Protein AF-A0A848UH33-F1 (afdb_monomer)

Foldseek 3Di:
DDDDDDDDDDDDDDDDDDDPDDDDDPPPPQDDDVVVVVVLLVLLCVLCVVQVQDFDPQEDEEEDSACVVVVNDQWAWDVDRRTYIYGHDDDPDVVLSSLSRSLSVQLRSQLRSCVPPFDPVLLVVLCVLQVQPEADDPVDDQQSHSSNLRSLLSSLLSDQDDDLDDPHPDQQQVSSQVSNCSGRVGGRPRRPNPRGD

Secondary structure (DSSP, 8-state):
--PPPPPPPP-PPPPP-------PPPP-TTS--HHHHHHHHHHHHHHHHHTT-PPPS-EEEEE-SSSGGGTTSSEEEE-SSSEEEEE----SSHHHHHHHHHHHHHHHHHHHHHHHT--HHHHHHHHHHTT-S-SS-TTS-GGGSHHHHHHHHHHHHH-SS--S---SS---HHHHHHHHHHHHSS--SS--TTS--

Radius of gyration: 19.91 Å; Cα contacts (8 Å, |Δi|>4): 265; chains: 1; bounding box: 53×39×64 Å

Mean predicted aligned error: 10.05 Å

pLDDT: mean 83.4, std 19.65, range [32.75, 98.62]

Solvent-accessible surface area (backbone atoms only — not comparable to full-atom values): 11777 Å² total; per-residue (Å²): 140,83,84,84,82,81,85,85,84,88,84,86,84,83,85,88,76,94,68,91,72,74,81,78,71,81,76,78,87,69,65,86,56,74,67,63,55,48,54,52,49,51,52,49,51,49,41,34,54,77,61,70,48,77,64,76,93,53,67,46,78,47,78,44,77,48,31,70,96,31,77,72,31,50,37,36,60,45,91,62,94,60,22,37,35,39,38,15,51,76,51,95,48,66,70,59,27,52,52,51,42,53,52,38,51,36,27,29,48,30,46,52,29,48,74,76,68,52,49,66,69,39,50,53,51,38,22,60,75,68,71,31,89,41,52,75,52,81,91,48,57,66,50,56,17,32,52,51,42,47,12,52,29,46,28,44,23,51,33,86,63,94,62,101,73,78,82,48,71,78,48,36,52,72,50,39,50,53,48,28,30,48,66,72,73,46,78,62,79,42,40,56,78,86,75,47,99

Structure (mmCIF, N/CA/C/O backbone):
data_AF-A0A848UH33-F1
#
_entry.id   AF-A0A848UH33-F1
#
loop_
_atom_site.group_PDB
_atom_site.id
_atom_site.type_symbol
_atom_site.label_atom_id
_atom_site.label_alt_id
_atom_site.label_comp_id
_atom_site.label_asym_id
_atom_site.label_entity_id
_atom_site.label_seq_id
_atom_site.pdbx_PDB_ins_code
_atom_site.Cartn_x
_atom_site.Cartn_y
_atom_site.Cartn_z
_atom_site.occupancy
_atom_site.B_iso_or_equiv
_atom_site.auth_seq_id
_atom_site.auth_comp_id
_atom_site.auth_asym_id
_atom_site.auth_atom_id
_atom_site.pdbx_PDB_model_num
ATOM 1 N N . MET A 1 1 ? -25.944 6.117 -21.754 1.00 41.28 1 MET A N 1
ATOM 2 C CA . MET A 1 1 ? -24.970 6.389 -22.833 1.00 41.28 1 MET A CA 1
ATOM 3 C C . MET A 1 1 ? -23.987 7.430 -22.324 1.00 41.28 1 MET A C 1
ATOM 5 O O . MET A 1 1 ? -24.366 8.586 -22.203 1.00 41.28 1 MET A O 1
ATOM 9 N N . ARG A 1 2 ? -22.784 7.014 -21.912 1.00 38.91 2 ARG A N 1
ATOM 10 C CA . ARG A 1 2 ? -21.706 7.911 -21.473 1.00 38.91 2 ARG A CA 1
ATOM 11 C C . ARG A 1 2 ? -20.570 7.798 -22.484 1.00 38.91 2 ARG A C 1
ATOM 13 O O . ARG A 1 2 ? -20.125 6.701 -22.796 1.00 38.91 2 ARG A O 1
ATOM 20 N N . THR A 1 3 ? -20.208 8.936 -23.055 1.00 39.19 3 THR A N 1
ATOM 21 C CA . THR A 1 3 ? -19.182 9.122 -24.079 1.00 39.19 3 THR A CA 1
ATOM 22 C C . THR A 1 3 ? -17.790 8.984 -23.470 1.00 39.19 3 THR A C 1
ATOM 24 O O . THR A 1 3 ? -17.445 9.753 -22.575 1.00 39.19 3 THR A O 1
ATOM 27 N N . ALA A 1 4 ? -16.995 8.041 -23.976 1.00 37.88 4 ALA A N 1
ATOM 28 C CA . ALA A 1 4 ? -15.560 7.981 -23.727 1.00 37.88 4 ALA A CA 1
ATOM 29 C C . ALA A 1 4 ? -14.878 9.196 -24.381 1.00 37.88 4 ALA A C 1
ATOM 31 O O . ALA A 1 4 ? -15.110 9.483 -25.558 1.00 37.88 4 ALA A O 1
ATOM 32 N N . ARG A 1 5 ? -14.058 9.926 -23.621 1.00 40.66 5 ARG A N 1
ATOM 33 C CA . ARG A 1 5 ? -13.144 10.941 -24.157 1.00 40.66 5 ARG A CA 1
ATOM 34 C C . ARG A 1 5 ? -11.773 10.292 -24.317 1.00 40.66 5 ARG A C 1
ATOM 36 O O . ARG A 1 5 ? -11.184 9.869 -23.332 1.00 40.66 5 ARG A O 1
ATOM 43 N N . ALA A 1 6 ? -11.297 10.211 -25.555 1.00 37.56 6 ALA A N 1
ATOM 44 C CA . ALA A 1 6 ? -9.943 9.784 -25.879 1.00 37.56 6 ALA A CA 1
ATOM 45 C C . ALA A 1 6 ? -8.935 10.894 -25.532 1.00 37.56 6 ALA A C 1
ATOM 47 O O . ALA A 1 6 ? -9.178 12.063 -25.848 1.00 37.56 6 ALA A O 1
ATOM 48 N N . LEU A 1 7 ? -7.808 10.527 -24.913 1.00 40.25 7 LEU A N 1
ATOM 49 C CA . LEU A 1 7 ? -6.616 11.373 -24.868 1.00 40.25 7 LEU A CA 1
ATOM 50 C C . LEU A 1 7 ? -6.000 11.445 -26.272 1.00 40.25 7 LEU A C 1
ATOM 52 O O . LEU A 1 7 ? -5.864 10.432 -26.956 1.00 40.25 7 LEU A O 1
ATOM 56 N N . ALA A 1 8 ? -5.631 12.650 -26.698 1.00 32.75 8 ALA A N 1
ATOM 57 C CA . ALA A 1 8 ? -4.967 12.891 -27.971 1.00 32.75 8 ALA A CA 1
ATOM 58 C C . ALA A 1 8 ? -3.446 12.949 -27.773 1.00 32.75 8 ALA A C 1
ATOM 60 O O . ALA A 1 8 ? -2.956 13.779 -27.010 1.00 32.75 8 ALA A O 1
ATOM 61 N N . VAL A 1 9 ? -2.709 12.113 -28.507 1.00 33.53 9 VAL A N 1
ATOM 62 C CA . VAL A 1 9 ? -1.258 12.239 -28.702 1.00 33.53 9 VAL A CA 1
ATOM 63 C C . VAL A 1 9 ? -1.038 12.857 -30.082 1.00 33.53 9 VAL A C 1
ATOM 65 O O . VAL A 1 9 ? -1.507 12.321 -31.085 1.00 33.53 9 VAL A O 1
ATOM 68 N N . ALA A 1 10 ? -0.367 14.007 -30.146 1.00 34.62 10 ALA A N 1
ATOM 69 C CA . ALA A 1 10 ? -0.037 14.670 -31.405 1.00 34.62 10 ALA A CA 1
ATOM 70 C C . ALA A 1 10 ? 1.398 14.319 -31.826 1.00 34.62 10 ALA A C 1
ATOM 72 O O . ALA A 1 10 ? 2.342 14.653 -31.114 1.00 34.62 10 ALA A O 1
ATOM 73 N N . LEU A 1 11 ? 1.564 13.692 -32.997 1.00 35.84 11 LEU A N 1
ATOM 74 C CA . LEU A 1 11 ? 2.861 13.537 -33.664 1.00 35.84 11 LEU A CA 1
ATOM 75 C C . LEU A 1 11 ? 2.955 14.485 -34.864 1.00 35.84 11 LEU A C 1
ATOM 77 O O . LEU A 1 11 ? 2.173 14.394 -35.810 1.00 35.84 11 LEU A O 1
ATOM 81 N N . LEU A 1 12 ? 3.951 15.368 -34.839 1.00 40.41 12 LEU A N 1
ATOM 82 C CA . LEU A 1 12 ? 4.445 16.090 -36.009 1.00 40.41 12 LEU A CA 1
ATOM 83 C C . LEU A 1 12 ? 5.686 15.358 -36.530 1.00 40.41 12 LEU A C 1
ATOM 85 O O . LEU A 1 12 ? 6.653 15.185 -35.794 1.00 40.41 12 LEU A O 1
ATOM 89 N N . ALA A 1 13 ? 5.664 14.948 -37.798 1.00 42.62 13 ALA A N 1
ATOM 90 C CA . ALA A 1 13 ? 6.830 14.395 -38.481 1.00 42.62 13 ALA A CA 1
ATOM 91 C C . ALA A 1 13 ? 7.625 15.516 -39.177 1.00 42.62 13 ALA A C 1
ATOM 93 O O . ALA A 1 13 ? 7.017 16.308 -39.905 1.00 42.62 13 ALA A O 1
ATOM 94 N N . PRO A 1 14 ? 8.961 15.586 -39.031 1.00 45.91 14 PRO A N 1
ATOM 95 C CA . PRO A 1 14 ? 9.785 16.420 -39.887 1.00 45.91 14 PRO A CA 1
ATOM 96 C C . PRO A 1 14 ? 10.296 15.660 -41.121 1.00 45.91 14 PRO A C 1
ATOM 98 O O . PRO A 1 14 ? 10.590 14.466 -41.094 1.00 45.91 14 PRO A O 1
ATOM 101 N N . ILE A 1 15 ? 10.385 16.414 -42.216 1.00 48.19 15 ILE A N 1
ATOM 102 C CA . ILE A 1 15 ? 10.937 16.045 -43.522 1.00 48.19 15 ILE A CA 1
ATOM 103 C C . ILE A 1 15 ? 12.457 15.880 -43.396 1.00 48.19 15 ILE A C 1
ATOM 105 O O . ILE A 1 15 ? 13.132 16.734 -42.824 1.00 48.19 15 ILE A O 1
ATOM 109 N N . GLY A 1 16 ? 12.977 14.781 -43.943 1.00 42.66 16 GLY A N 1
ATOM 110 C CA . GLY A 1 16 ? 14.381 14.396 -43.839 1.00 42.66 16 GLY A CA 1
ATOM 111 C C . GLY A 1 16 ? 15.349 15.277 -44.631 1.00 42.66 16 GLY A C 1
ATOM 112 O O . GLY A 1 16 ? 15.077 15.690 -45.758 1.00 42.66 16 GLY A O 1
ATOM 113 N N . LEU A 1 17 ? 16.531 15.465 -44.048 1.00 42.19 17 LEU A N 1
ATOM 114 C CA . LEU A 1 17 ? 17.777 15.783 -44.735 1.00 42.19 17 LEU A CA 1
ATOM 115 C C . LEU A 1 17 ? 18.851 14.864 -44.152 1.00 42.19 17 LEU A C 1
ATOM 117 O O . LEU A 1 17 ? 19.045 14.819 -42.942 1.00 42.19 17 LEU A O 1
ATOM 121 N N . ALA A 1 18 ? 19.497 14.097 -45.028 1.00 49.91 18 ALA A N 1
ATOM 122 C CA . ALA A 1 18 ? 20.531 13.141 -44.676 1.00 49.91 18 ALA A CA 1
ATOM 123 C C . ALA A 1 18 ? 21.791 13.866 -44.182 1.00 49.91 18 ALA A C 1
ATOM 125 O O . ALA A 1 18 ? 22.475 14.537 -44.957 1.00 49.91 18 ALA A O 1
ATOM 126 N N . THR A 1 19 ? 22.110 13.688 -42.905 1.00 44.12 19 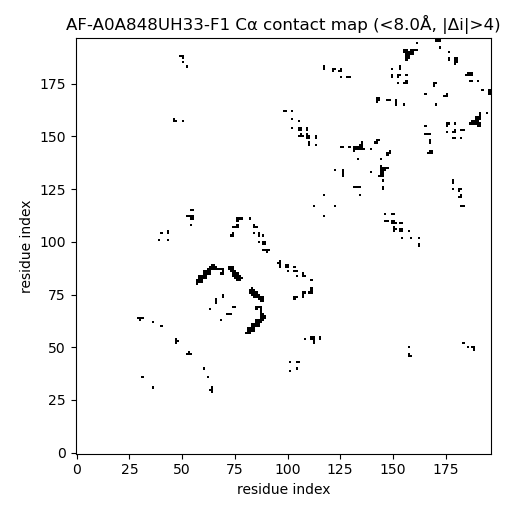THR A N 1
ATOM 127 C CA . THR A 1 19 ? 23.452 13.877 -42.357 1.00 44.12 19 THR A CA 1
ATOM 128 C C . THR A 1 19 ? 24.040 12.498 -42.099 1.00 44.12 19 THR A C 1
ATOM 130 O O . THR A 1 19 ? 23.345 11.599 -41.643 1.00 44.12 19 THR A O 1
ATOM 133 N N . THR A 1 20 ? 25.306 12.296 -42.455 1.00 51.03 20 THR A N 1
ATOM 134 C CA . THR A 1 20 ? 26.069 11.107 -42.062 1.00 51.03 20 THR A CA 1
ATOM 135 C C . THR A 1 20 ? 26.142 11.070 -40.541 1.00 51.03 20 THR A C 1
ATOM 137 O O . THR A 1 20 ? 26.899 11.847 -39.954 1.00 51.03 20 THR A O 1
ATOM 140 N N . ASP A 1 21 ? 25.320 10.225 -39.923 1.00 42.09 21 ASP A N 1
ATOM 141 C CA . ASP A 1 21 ? 25.272 10.099 -38.473 1.00 42.09 21 ASP A CA 1
ATOM 142 C C . ASP A 1 21 ? 26.568 9.457 -37.954 1.00 42.09 21 ASP A C 1
ATOM 144 O O . ASP A 1 21 ? 27.034 8.461 -38.520 1.00 42.09 21 ASP A O 1
ATOM 148 N N . PRO A 1 22 ? 27.185 10.017 -36.898 1.00 45.41 22 PRO A N 1
ATOM 149 C CA . PRO A 1 22 ? 28.211 9.308 -36.154 1.00 45.41 22 PRO A CA 1
ATOM 150 C C . PRO A 1 22 ? 27.597 8.040 -35.551 1.00 45.41 22 PRO A C 1
ATOM 152 O O . PRO A 1 22 ? 26.463 8.056 -35.075 1.00 45.41 22 PRO A O 1
ATOM 155 N N . GLU A 1 23 ? 28.358 6.947 -35.598 1.00 47.09 23 GLU A N 1
ATOM 156 C CA . GLU A 1 23 ? 28.016 5.655 -35.000 1.00 47.09 23 GLU A CA 1
ATOM 157 C C . GLU A 1 23 ? 27.423 5.864 -33.596 1.00 47.09 23 GLU A C 1
ATOM 159 O O . GLU A 1 23 ? 28.072 6.514 -32.766 1.00 47.09 23 GLU A O 1
ATOM 164 N N . PRO A 1 24 ? 26.182 5.409 -33.331 1.00 45.59 24 PRO A N 1
ATOM 165 C CA . PRO A 1 24 ? 25.552 5.646 -32.046 1.00 45.59 24 PRO A CA 1
ATOM 166 C C . PRO A 1 24 ? 26.406 4.987 -30.967 1.00 45.59 24 PRO A C 1
ATOM 168 O O . PRO A 1 24 ? 26.688 3.789 -31.022 1.00 45.59 24 PRO A O 1
ATOM 171 N N . ALA A 1 25 ? 26.827 5.790 -29.988 1.00 48.72 25 ALA A N 1
ATOM 172 C CA . ALA A 1 25 ? 27.390 5.273 -28.751 1.00 48.72 25 ALA A CA 1
ATOM 173 C C . ALA A 1 25 ? 26.437 4.199 -28.192 1.00 48.72 25 ALA A C 1
ATOM 175 O O . ALA A 1 25 ? 25.218 4.356 -28.336 1.00 48.72 25 ALA A O 1
ATOM 176 N N . PRO A 1 26 ? 26.952 3.110 -27.591 1.00 42.47 26 PRO A N 1
ATOM 177 C CA . PRO A 1 26 ? 26.096 2.070 -27.040 1.00 42.47 26 PRO A CA 1
ATOM 178 C C . PRO A 1 26 ? 25.103 2.725 -26.082 1.00 42.47 26 PRO A C 1
ATOM 180 O O . PRO A 1 26 ? 25.510 3.450 -25.175 1.00 42.47 26 PRO A O 1
ATOM 183 N N . ALA A 1 27 ? 23.812 2.524 -26.351 1.00 45.25 27 ALA A N 1
ATOM 184 C CA . ALA A 1 27 ? 22.742 3.008 -25.500 1.00 45.25 27 ALA A CA 1
ATOM 185 C C . ALA A 1 27 ? 23.022 2.533 -24.072 1.00 45.25 27 ALA A C 1
ATOM 187 O O . ALA A 1 27 ? 23.166 1.335 -23.822 1.00 45.25 27 ALA A O 1
ATOM 188 N N . ASP A 1 28 ? 23.167 3.489 -23.165 1.00 39.81 28 ASP A N 1
ATOM 189 C CA . ASP A 1 28 ? 23.294 3.229 -21.743 1.00 39.81 28 ASP A CA 1
ATOM 190 C C . ASP A 1 28 ? 21.963 2.609 -21.290 1.00 39.81 28 ASP A C 1
ATOM 192 O O . ASP A 1 28 ? 20.937 3.287 -21.227 1.00 39.81 28 ASP A O 1
ATOM 196 N N . ALA A 1 29 ? 21.949 1.291 -21.091 1.00 45.97 29 ALA A N 1
ATOM 197 C CA . ALA A 1 29 ? 20.765 0.473 -20.816 1.00 45.97 29 ALA A CA 1
ATOM 198 C C . ALA A 1 29 ? 20.259 0.632 -19.367 1.00 45.97 29 ALA A C 1
ATOM 200 O O . ALA A 1 29 ? 19.922 -0.346 -18.704 1.00 45.97 29 ALA A O 1
ATOM 201 N N . SER A 1 30 ? 20.253 1.862 -18.857 1.00 52.94 30 SER A N 1
ATOM 202 C CA . SER A 1 30 ? 20.179 2.138 -17.418 1.00 52.94 30 SER A CA 1
ATOM 203 C C . SER A 1 30 ? 18.882 2.832 -16.986 1.00 52.94 30 SER A C 1
ATOM 205 O O . SER A 1 30 ? 18.662 3.021 -15.792 1.00 52.94 30 SER A O 1
ATOM 207 N N . ALA A 1 31 ? 17.992 3.176 -17.923 1.00 52.75 31 ALA A N 1
ATOM 208 C CA . ALA A 1 31 ? 16.643 3.633 -17.604 1.00 52.75 31 ALA A CA 1
ATOM 209 C C . ALA A 1 31 ? 15.617 2.593 -18.084 1.00 52.75 31 ALA A C 1
ATOM 211 O O . ALA A 1 31 ? 15.679 2.183 -19.242 1.00 52.75 31 ALA A O 1
ATOM 212 N N . PRO A 1 32 ? 14.688 2.136 -17.229 1.00 57.34 32 PRO A N 1
ATOM 213 C CA . PRO A 1 32 ? 13.529 1.379 -17.705 1.00 57.34 32 PRO A CA 1
ATOM 214 C C . PRO A 1 32 ? 12.785 2.113 -18.831 1.00 57.34 32 PRO A C 1
ATOM 216 O O . PRO A 1 32 ? 12.601 3.327 -18.796 1.00 57.34 32 PRO A O 1
ATOM 219 N N . GLU A 1 33 ? 12.347 1.354 -19.833 1.00 63.22 33 GLU A N 1
ATOM 220 C CA . GLU A 1 33 ? 11.603 1.889 -20.972 1.00 63.22 33 GLU A CA 1
ATOM 221 C C . GLU A 1 33 ? 10.167 2.283 -20.552 1.00 63.22 33 GLU A C 1
ATOM 223 O O . GLU A 1 33 ? 9.493 1.482 -19.893 1.00 63.22 33 GLU A O 1
ATOM 228 N N . PRO A 1 34 ? 9.633 3.448 -20.979 1.00 70.75 34 PRO A N 1
ATOM 229 C CA . PRO A 1 34 ? 8.308 3.948 -20.578 1.00 70.75 34 PRO A CA 1
ATOM 230 C C . PRO A 1 34 ? 7.128 2.982 -20.799 1.00 70.75 34 PRO A C 1
ATOM 232 O O . PRO A 1 34 ? 6.104 3.073 -20.119 1.00 70.75 34 PRO A O 1
ATOM 235 N N . ALA A 1 35 ? 7.250 2.052 -21.751 1.00 69.94 35 ALA A N 1
ATOM 236 C CA . ALA A 1 35 ? 6.232 1.033 -22.011 1.00 69.94 35 ALA A CA 1
ATOM 237 C C . ALA A 1 35 ? 6.133 0.003 -20.870 1.00 69.94 35 ALA A C 1
ATOM 239 O O . ALA A 1 35 ? 5.033 -0.296 -20.419 1.00 69.94 35 ALA A O 1
ATOM 240 N N . VAL A 1 36 ? 7.272 -0.467 -20.348 1.00 75.25 36 VAL A N 1
ATOM 241 C CA . VAL A 1 36 ? 7.322 -1.432 -19.232 1.00 75.25 36 VAL A CA 1
ATOM 242 C C . VAL A 1 36 ? 6.750 -0.812 -17.958 1.00 75.25 36 VAL A C 1
ATOM 244 O O . VAL A 1 36 ? 6.043 -1.462 -17.192 1.00 75.25 36 VAL A O 1
ATOM 247 N N . GLU A 1 37 ? 7.023 0.471 -17.736 1.00 85.75 37 GLU A N 1
ATOM 248 C CA . GLU A 1 37 ? 6.475 1.218 -16.603 1.00 85.75 37 GLU A CA 1
ATOM 249 C C . GLU A 1 37 ? 4.959 1.382 -16.693 1.00 85.75 37 GLU A C 1
ATOM 251 O O . GLU A 1 37 ? 4.266 1.237 -15.686 1.00 85.75 37 GLU A O 1
ATOM 256 N N . SER A 1 38 ? 4.441 1.633 -17.897 1.00 88.38 38 SER A N 1
ATOM 257 C CA . SER A 1 38 ? 2.999 1.741 -18.133 1.00 88.38 38 SER A CA 1
ATOM 258 C C . SER A 1 38 ? 2.297 0.405 -17.869 1.00 88.38 38 SER A C 1
ATOM 260 O O . SER A 1 38 ? 1.318 0.376 -17.129 1.00 88.38 38 SER A O 1
ATOM 262 N N . GLU A 1 39 ? 2.846 -0.706 -18.371 1.00 92.62 39 GLU A N 1
ATOM 263 C CA . GLU A 1 39 ? 2.321 -2.057 -18.116 1.00 92.62 39 GLU A CA 1
ATOM 264 C C . GLU A 1 39 ? 2.338 -2.416 -16.623 1.00 92.62 39 GLU A C 1
ATOM 266 O O . GLU A 1 39 ? 1.412 -3.045 -16.108 1.00 92.62 39 GLU A O 1
ATOM 271 N N . LEU A 1 40 ? 3.380 -2.002 -15.897 1.00 93.00 40 LEU A N 1
ATOM 272 C CA . LEU A 1 40 ? 3.485 -2.236 -14.461 1.00 93.00 40 LEU A CA 1
ATOM 273 C C . LEU A 1 40 ? 2.436 -1.440 -13.667 1.00 93.00 40 LEU A C 1
ATOM 275 O O . LEU A 1 40 ? 1.853 -1.970 -12.718 1.00 93.00 40 LEU A O 1
ATOM 279 N N . VAL A 1 41 ? 2.178 -0.189 -14.059 1.00 95.88 41 VAL A N 1
ATOM 280 C CA . VAL A 1 41 ? 1.116 0.634 -13.465 1.00 95.88 41 VAL A CA 1
ATOM 281 C C . VAL A 1 41 ? -0.255 0.036 -13.752 1.00 95.88 41 VAL A C 1
ATOM 283 O O . VAL A 1 41 ? -1.034 -0.145 -12.818 1.00 95.88 41 VAL A O 1
ATOM 286 N N . GLU A 1 42 ? -0.538 -0.323 -15.003 1.00 95.69 42 GLU A N 1
ATOM 287 C CA . GLU A 1 42 ? -1.800 -0.958 -15.396 1.00 95.69 42 GLU A CA 1
ATOM 288 C C . GLU A 1 42 ? -2.045 -2.245 -14.604 1.00 95.69 42 GLU A C 1
ATOM 290 O O . GLU A 1 42 ? -3.101 -2.387 -13.986 1.00 95.69 42 GLU A O 1
ATOM 295 N N . TRP A 1 43 ? -1.040 -3.121 -14.508 1.00 95.50 43 TRP A N 1
ATOM 296 C CA . TRP A 1 43 ? -1.115 -4.330 -13.687 1.00 95.50 43 TRP A CA 1
ATOM 297 C C . TRP A 1 43 ? -1.485 -4.014 -12.233 1.00 95.50 43 TRP A C 1
ATOM 299 O O . TRP A 1 43 ? -2.396 -4.632 -11.685 1.00 95.50 43 TRP A O 1
ATOM 309 N N . ALA A 1 44 ? -0.820 -3.049 -11.592 1.00 96.44 44 ALA A N 1
ATOM 310 C CA . ALA A 1 44 ? -1.086 -2.735 -10.189 1.00 96.44 44 ALA A CA 1
ATOM 311 C C . ALA A 1 44 ? -2.506 -2.183 -9.984 1.00 96.44 44 ALA A C 1
ATOM 313 O O . ALA A 1 44 ? -3.205 -2.605 -9.060 1.00 96.44 44 ALA A O 1
ATOM 314 N N . LEU A 1 45 ? -2.962 -1.295 -10.872 1.00 96.31 45 LEU A N 1
ATOM 315 C CA . LEU A 1 45 ? -4.322 -0.755 -10.841 1.00 96.31 45 LEU A CA 1
ATOM 316 C C . LEU A 1 45 ? -5.373 -1.857 -11.027 1.00 96.31 45 LEU A C 1
ATOM 318 O O . LEU A 1 45 ? -6.376 -1.876 -10.311 1.00 96.31 45 LEU A O 1
ATOM 322 N N . GLU A 1 46 ? -5.135 -2.811 -11.928 1.00 95.62 46 GLU A N 1
ATOM 323 C CA . GLU A 1 46 ? -6.008 -3.972 -12.114 1.00 95.62 46 GLU A CA 1
ATOM 324 C C . GLU A 1 46 ? -6.099 -4.837 -10.853 1.00 95.62 46 GLU A C 1
ATOM 326 O O . GLU A 1 46 ? -7.181 -5.339 -10.539 1.00 95.62 46 GLU A O 1
ATOM 331 N N . ARG A 1 47 ? -5.010 -4.993 -10.086 1.00 96.44 47 ARG A N 1
ATOM 332 C CA . ARG A 1 47 ? -5.037 -5.741 -8.817 1.00 96.44 47 ARG A CA 1
ATOM 333 C C . ARG A 1 47 ? -5.942 -5.083 -7.781 1.00 96.44 47 ARG A C 1
ATOM 335 O O . ARG A 1 47 ? -6.784 -5.769 -7.198 1.00 96.44 47 ARG A O 1
ATOM 342 N N . PHE A 1 48 ? -5.804 -3.773 -7.592 1.00 97.50 48 PHE A N 1
ATOM 343 C CA . PHE A 1 48 ? -6.667 -2.992 -6.703 1.00 97.50 48 PHE A CA 1
ATOM 344 C C . PHE A 1 48 ? -8.131 -3.043 -7.162 1.00 97.50 48 PHE A C 1
ATOM 346 O O . PHE A 1 48 ? -9.017 -3.389 -6.379 1.00 97.50 48 PHE A O 1
ATOM 353 N N . HIS A 1 49 ? -8.380 -2.819 -8.456 1.00 95.62 49 HIS A N 1
ATOM 354 C CA . HIS A 1 49 ? -9.721 -2.869 -9.034 1.00 95.62 49 HIS A CA 1
ATOM 355 C C . HIS A 1 49 ? -10.384 -4.244 -8.866 1.00 95.62 49 HIS A C 1
ATOM 357 O O . HIS A 1 49 ? -11.529 -4.329 -8.422 1.00 95.62 49 HIS A O 1
ATOM 363 N N . ALA A 1 50 ? -9.667 -5.331 -9.164 1.00 95.12 50 ALA A N 1
ATOM 364 C CA . ALA A 1 50 ? -10.178 -6.695 -9.032 1.00 95.12 50 ALA A CA 1
ATOM 365 C C . ALA A 1 50 ? -10.508 -7.076 -7.579 1.00 95.12 50 ALA A C 1
ATOM 367 O O . ALA A 1 50 ? -11.370 -7.922 -7.348 1.00 95.12 50 ALA A O 1
ATOM 368 N N . ALA A 1 51 ? -9.840 -6.454 -6.604 1.00 96.38 51 ALA A N 1
ATOM 369 C CA . ALA A 1 51 ? -10.131 -6.615 -5.184 1.00 96.38 51 ALA A CA 1
ATOM 370 C C . ALA A 1 51 ? -11.238 -5.676 -4.669 1.00 96.38 51 ALA A C 1
ATOM 372 O O . ALA A 1 51 ? -11.609 -5.771 -3.502 1.00 96.38 51 ALA A O 1
ATOM 373 N N . GLY A 1 52 ? -11.775 -4.783 -5.507 1.00 96.94 52 GLY A N 1
ATOM 374 C CA . GLY A 1 52 ? -12.751 -3.774 -5.089 1.00 96.94 52 GLY A CA 1
ATOM 375 C C . GLY A 1 52 ? -12.155 -2.674 -4.203 1.00 96.94 52 GLY A C 1
ATOM 376 O O . GLY A 1 52 ? -12.887 -2.046 -3.444 1.00 96.94 52 GLY A O 1
ATOM 377 N N . LEU A 1 53 ? -10.838 -2.460 -4.274 1.00 97.56 53 LEU A N 1
ATOM 378 C CA . LEU A 1 53 ? -10.124 -1.415 -3.543 1.00 97.56 53 LEU A CA 1
ATOM 379 C C . LEU A 1 53 ? -9.947 -0.208 -4.463 1.00 97.56 53 LEU A C 1
ATOM 381 O O . LEU A 1 53 ? -9.008 -0.150 -5.255 1.00 97.56 53 LEU A O 1
ATOM 385 N N . GLU A 1 54 ? -10.885 0.732 -4.408 1.00 96.25 54 GLU A N 1
ATOM 386 C CA . GLU A 1 54 ? -10.832 1.938 -5.236 1.00 96.25 54 GLU A CA 1
ATOM 387 C C . GLU A 1 54 ? -9.687 2.854 -4.776 1.00 96.25 54 GLU A C 1
ATOM 389 O O . GLU A 1 54 ? -9.585 3.196 -3.603 1.00 96.25 54 GLU A O 1
ATOM 394 N N . LEU A 1 55 ? -8.797 3.218 -5.701 1.00 96.81 55 LEU A N 1
ATOM 395 C CA . LEU A 1 55 ? -7.711 4.169 -5.460 1.00 96.81 55 LEU A CA 1
ATOM 396 C C . LEU A 1 55 ? -8.182 5.606 -5.744 1.00 96.81 55 LEU A C 1
ATOM 398 O O . LEU A 1 55 ? -9.086 5.795 -6.566 1.00 96.81 55 LEU A O 1
ATOM 402 N N . PRO A 1 56 ? -7.552 6.632 -5.141 1.00 93.00 56 PRO A N 1
ATOM 403 C CA . PRO A 1 56 ? -7.852 8.020 -5.475 1.00 93.00 56 PRO A CA 1
ATOM 404 C C . PRO A 1 56 ? -7.592 8.299 -6.966 1.00 93.00 56 PRO A C 1
ATOM 406 O O . PRO A 1 56 ? -6.650 7.784 -7.569 1.00 93.00 56 PRO A O 1
ATOM 409 N N . ASN A 1 57 ? -8.451 9.128 -7.570 1.00 87.38 57 ASN A N 1
ATOM 410 C CA . ASN A 1 57 ? -8.484 9.335 -9.027 1.00 87.38 57 ASN A CA 1
ATOM 411 C C . ASN A 1 57 ? -7.242 10.048 -9.592 1.00 87.38 57 ASN A C 1
ATOM 413 O O . ASN A 1 57 ? -6.971 9.938 -10.786 1.00 87.38 57 ASN A O 1
ATOM 417 N N . ASP A 1 58 ? -6.504 10.775 -8.751 1.00 92.31 58 ASP A N 1
ATOM 418 C CA . ASP A 1 58 ? -5.401 11.647 -9.154 1.00 92.31 58 ASP A CA 1
ATOM 419 C C . ASP A 1 58 ? -4.077 11.191 -8.514 1.00 92.31 58 ASP A C 1
ATOM 421 O O . ASP A 1 58 ? -3.497 11.898 -7.690 1.00 92.31 58 ASP A O 1
ATOM 425 N N . ILE A 1 59 ? -3.584 10.005 -8.897 1.00 96.38 59 ILE A N 1
ATOM 426 C CA . ILE A 1 59 ? -2.243 9.511 -8.535 1.00 96.38 59 ILE A CA 1
ATOM 427 C C . ILE A 1 59 ? -1.291 9.655 -9.725 1.00 96.38 59 ILE A C 1
ATOM 429 O O . ILE A 1 59 ? -1.574 9.199 -10.833 1.00 96.38 59 ILE A O 1
ATOM 433 N N . VAL A 1 60 ? -0.108 10.218 -9.480 1.00 96.44 60 VAL A N 1
ATOM 434 C CA . VAL A 1 60 ? 1.017 10.210 -10.421 1.00 96.44 60 VAL A CA 1
ATOM 435 C C . VAL A 1 60 ? 2.076 9.220 -9.948 1.00 96.44 60 VAL A C 1
ATOM 437 O O . VAL A 1 60 ? 2.694 9.421 -8.900 1.00 96.44 60 VAL A O 1
ATOM 440 N N . VAL A 1 61 ? 2.321 8.184 -10.753 1.00 96.81 61 VAL A N 1
ATOM 441 C CA . VAL A 1 61 ? 3.398 7.209 -10.538 1.00 96.81 61 VAL A CA 1
ATOM 442 C C . VAL A 1 61 ? 4.635 7.623 -11.334 1.00 96.81 61 VAL A C 1
ATOM 444 O O . VAL A 1 61 ? 4.534 8.045 -12.484 1.00 96.81 61 VAL A O 1
ATOM 447 N N . SER A 1 62 ? 5.812 7.516 -10.722 1.00 95.50 62 SER A N 1
ATOM 448 C CA . SER A 1 62 ? 7.100 7.724 -11.389 1.00 95.50 62 SER A CA 1
ATOM 449 C C . SER A 1 62 ? 8.114 6.679 -10.948 1.00 95.50 62 SER A C 1
ATOM 451 O O . SER A 1 62 ? 8.144 6.296 -9.777 1.00 95.50 62 SER A O 1
ATOM 453 N N . PHE A 1 63 ? 8.965 6.257 -11.872 1.00 94.06 63 PHE A N 1
ATOM 454 C CA . PHE A 1 63 ? 10.036 5.305 -11.623 1.00 94.06 63 PHE A CA 1
ATOM 455 C C . PHE A 1 63 ? 11.382 6.003 -11.764 1.00 94.06 63 PHE A C 1
ATOM 457 O O . PHE A 1 63 ? 11.554 6.900 -12.589 1.00 94.06 63 PHE A O 1
ATOM 464 N N . HIS A 1 64 ? 12.332 5.596 -10.932 1.00 91.44 64 HIS A N 1
ATOM 465 C CA . HIS A 1 64 ? 13.660 6.191 -10.866 1.00 91.44 64 HIS A CA 1
ATOM 466 C C . HIS A 1 64 ? 14.723 5.090 -10.927 1.00 91.44 64 HIS A C 1
ATOM 468 O O . HIS A 1 64 ? 14.473 3.940 -10.554 1.00 91.44 64 HIS A O 1
ATOM 474 N N . GLY A 1 65 ? 15.894 5.437 -11.464 1.00 86.81 65 GLY A N 1
ATOM 475 C CA . GLY A 1 65 ? 17.044 4.530 -11.583 1.00 86.81 65 GLY A CA 1
ATOM 476 C C . GLY A 1 65 ? 17.935 4.483 -10.337 1.00 86.81 65 GLY A C 1
ATOM 477 O O . GLY A 1 65 ? 18.831 3.650 -10.269 1.00 86.81 65 GLY A O 1
ATOM 478 N N . ASP A 1 66 ? 17.693 5.362 -9.363 1.00 86.06 66 ASP A N 1
ATOM 479 C CA . ASP A 1 66 ? 18.415 5.448 -8.094 1.00 86.06 66 ASP A CA 1
ATOM 480 C C . ASP A 1 66 ? 17.447 5.710 -6.925 1.00 86.06 66 ASP A C 1
ATOM 482 O O . ASP A 1 66 ? 16.245 5.904 -7.125 1.00 86.06 66 ASP A O 1
ATOM 486 N N . ASP A 1 67 ? 17.973 5.697 -5.698 1.00 88.62 67 ASP A N 1
ATOM 487 C CA . ASP A 1 67 ? 17.214 5.828 -4.451 1.00 88.62 67 ASP A CA 1
ATOM 488 C C . ASP A 1 67 ? 17.002 7.279 -3.979 1.00 88.62 67 ASP A C 1
ATOM 490 O O . ASP A 1 67 ? 16.249 7.516 -3.025 1.00 88.62 67 ASP A O 1
ATOM 494 N N . GLN A 1 68 ? 17.617 8.266 -4.641 1.00 91.12 68 GLN A N 1
ATOM 495 C CA . GLN A 1 68 ? 17.613 9.663 -4.194 1.00 91.12 68 GLN A CA 1
ATOM 496 C C . GLN A 1 68 ? 16.196 10.264 -4.158 1.00 91.12 68 GLN A C 1
ATOM 498 O O . GLN A 1 68 ? 15.824 10.836 -3.129 1.00 91.12 68 GLN A O 1
ATOM 503 N N . PRO A 1 69 ? 15.346 10.104 -5.196 1.00 92.12 69 PRO A N 1
ATOM 504 C CA . PRO A 1 69 ? 13.968 10.600 -5.192 1.00 92.12 69 PRO A CA 1
ATOM 505 C C . PRO A 1 69 ? 13.078 9.984 -4.109 1.00 92.12 69 PRO A C 1
ATOM 507 O O . PRO A 1 69 ? 12.027 10.553 -3.800 1.00 92.12 69 PRO A O 1
ATOM 510 N N . CYS A 1 70 ? 13.484 8.844 -3.545 1.00 93.94 70 CYS A N 1
ATOM 511 C CA . CYS A 1 70 ? 12.787 8.144 -2.472 1.00 93.94 70 CYS A CA 1
ATOM 512 C C . CYS A 1 70 ? 13.491 8.283 -1.114 1.00 93.94 70 CYS A C 1
ATOM 514 O O . CYS A 1 70 ? 13.136 7.571 -0.176 1.00 93.94 70 CYS A O 1
ATOM 516 N N . GLU A 1 71 ? 14.459 9.195 -0.972 1.00 91.38 71 GLU A N 1
ATOM 517 C CA . GLU A 1 71 ? 15.179 9.444 0.287 1.00 91.38 71 GLU A CA 1
ATOM 518 C C . GLU A 1 71 ? 15.868 8.174 0.836 1.00 91.38 71 GLU A C 1
ATOM 520 O O . GLU A 1 71 ? 15.896 7.947 2.046 1.00 91.38 71 GLU A O 1
ATOM 525 N N . GLY A 1 72 ? 16.390 7.321 -0.055 1.00 89.50 72 GLY A N 1
ATOM 526 C CA . GLY A 1 72 ? 17.016 6.042 0.302 1.00 89.50 72 GLY A CA 1
ATOM 527 C C . GLY A 1 72 ? 16.035 4.879 0.505 1.00 89.50 72 GLY A C 1
ATOM 528 O O . GLY A 1 72 ? 16.456 3.779 0.856 1.00 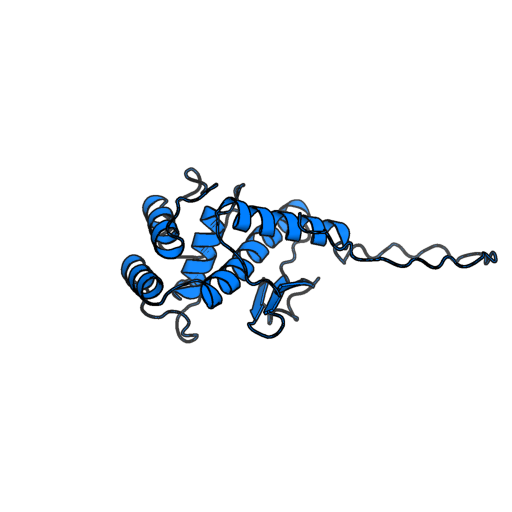89.50 72 GLY A O 1
ATOM 529 N N . ASN A 1 73 ? 14.730 5.097 0.306 1.00 90.19 73 ASN A N 1
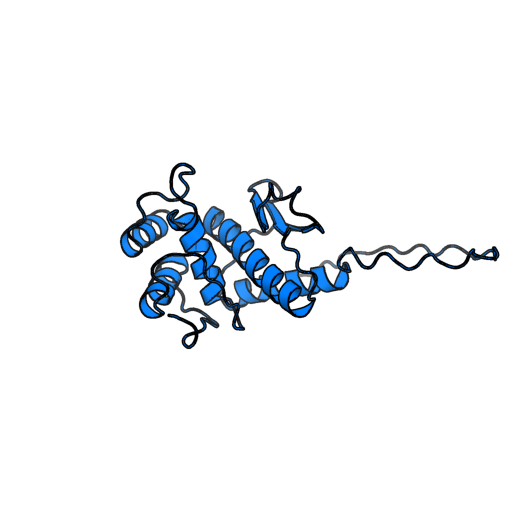ATOM 530 C CA . ASN A 1 73 ? 13.718 4.041 0.365 1.00 90.19 73 ASN A CA 1
ATOM 531 C C . ASN A 1 73 ? 13.497 3.400 -1.011 1.00 90.19 73 ASN A C 1
ATOM 533 O O . ASN A 1 73 ? 13.812 3.962 -2.057 1.00 90.19 73 ASN A O 1
ATOM 537 N N . HIS A 1 74 ? 12.880 2.223 -1.015 1.00 91.44 74 HIS A N 1
ATOM 538 C CA . HIS A 1 74 ? 12.512 1.517 -2.243 1.00 91.44 74 HIS A CA 1
ATOM 539 C C . HIS A 1 74 ? 11.347 2.162 -3.008 1.00 91.44 74 HIS A C 1
ATOM 541 O O . HIS A 1 74 ? 11.229 1.997 -4.224 1.00 91.44 74 HIS A O 1
ATOM 547 N N . GLY A 1 75 ? 10.494 2.889 -2.296 1.00 95.38 75 GLY A N 1
ATOM 548 C CA . GLY A 1 75 ? 9.358 3.616 -2.826 1.00 95.38 75 GLY A CA 1
ATOM 549 C C . GLY A 1 75 ? 8.918 4.700 -1.847 1.00 95.38 75 GLY A C 1
ATOM 550 O O . GLY A 1 75 ? 9.396 4.747 -0.711 1.00 95.38 75 GLY A O 1
ATOM 551 N N . THR A 1 76 ? 8.070 5.617 -2.313 1.00 96.88 76 THR A N 1
ATOM 552 C CA . THR A 1 76 ? 7.374 6.575 -1.445 1.00 96.88 76 THR A CA 1
ATOM 553 C C . THR A 1 76 ? 5.998 6.937 -1.991 1.00 96.88 76 THR A C 1
ATOM 555 O O . THR A 1 76 ? 5.867 7.291 -3.163 1.00 96.88 76 THR A O 1
ATOM 558 N N . TYR A 1 77 ? 5.012 6.974 -1.104 1.00 97.75 77 TYR A N 1
ATOM 559 C CA . TYR A 1 77 ? 3.760 7.702 -1.260 1.00 97.75 77 TYR A CA 1
ATOM 560 C C . TYR A 1 77 ? 3.834 9.072 -0.569 1.00 97.75 77 TYR A C 1
ATOM 562 O O . TYR A 1 77 ? 4.354 9.226 0.545 1.00 97.75 77 TYR A O 1
ATOM 570 N N . ARG A 1 78 ? 3.318 10.102 -1.243 1.00 96.38 78 ARG A N 1
ATOM 571 C CA . ARG A 1 78 ? 3.132 11.451 -0.700 1.00 96.38 78 ARG A CA 1
ATOM 572 C C . ARG A 1 78 ? 1.725 11.950 -1.067 1.00 96.38 78 ARG A C 1
ATOM 574 O O . ARG A 1 78 ? 1.482 12.110 -2.267 1.00 96.38 78 ARG A O 1
ATOM 581 N N . PRO A 1 79 ? 0.857 12.252 -0.082 1.00 95.75 79 PRO A N 1
ATOM 582 C CA . PRO A 1 79 ? -0.449 12.838 -0.362 1.00 95.75 79 PRO A CA 1
ATOM 583 C C . PRO A 1 79 ? -0.316 14.257 -0.931 1.00 95.75 79 PRO A C 1
ATOM 585 O O . PRO A 1 79 ? 0.601 15.000 -0.552 1.00 95.75 79 PRO A O 1
ATOM 588 N N . GLY A 1 80 ? -1.223 14.654 -1.823 1.00 93.81 80 GLY A N 1
ATOM 589 C CA . GLY A 1 80 ? -1.261 15.986 -2.424 1.00 93.81 80 GLY A CA 1
ATOM 590 C C . GLY A 1 80 ? -2.272 16.129 -3.566 1.00 93.81 80 GLY A C 1
ATOM 591 O O . GLY A 1 80 ? -3.168 15.320 -3.743 1.00 93.81 80 GLY A O 1
ATOM 592 N N . GLU A 1 81 ? -2.113 17.184 -4.367 1.00 93.44 81 GLU A N 1
ATOM 593 C CA . GLU A 1 81 ? -2.907 17.415 -5.582 1.00 93.44 81 GLU A CA 1
ATOM 594 C C . GLU A 1 81 ? -1.956 17.565 -6.789 1.00 93.44 81 GLU A C 1
ATOM 596 O O . GLU A 1 81 ? -1.427 18.660 -7.030 1.00 93.44 81 GLU A O 1
ATOM 601 N N . PRO A 1 82 ? -1.658 16.488 -7.544 1.00 94.62 82 PRO A N 1
ATOM 602 C CA . PRO A 1 82 ? -2.061 15.091 -7.326 1.00 94.62 82 PRO A CA 1
ATOM 603 C C . PRO A 1 82 ? -1.221 14.377 -6.251 1.00 94.62 82 PRO A C 1
ATOM 605 O O . PRO A 1 82 ? -0.113 14.825 -5.918 1.00 94.62 82 PRO A O 1
ATOM 608 N N . ASP A 1 83 ? -1.713 13.227 -5.788 1.00 96.56 83 ASP A N 1
ATOM 609 C CA . ASP A 1 83 ? -0.946 12.260 -5.003 1.00 96.56 83 ASP A CA 1
ATOM 610 C C . ASP A 1 83 ? 0.243 11.746 -5.815 1.00 96.56 83 ASP A C 1
ATOM 612 O O . ASP A 1 83 ? 0.206 11.657 -7.048 1.00 96.56 83 ASP A O 1
ATOM 616 N N . ARG A 1 84 ? 1.340 11.411 -5.132 1.00 97.88 84 ARG A N 1
ATOM 617 C CA . ARG A 1 84 ? 2.579 10.993 -5.796 1.00 97.88 84 ARG A CA 1
ATOM 618 C C . ARG A 1 84 ? 3.085 9.679 -5.245 1.00 97.88 84 ARG A C 1
ATOM 620 O O . ARG A 1 84 ? 3.390 9.589 -4.059 1.00 97.88 84 ARG A O 1
ATOM 627 N N . VAL A 1 85 ? 3.279 8.724 -6.147 1.00 98.00 85 VAL A N 1
ATOM 628 C CA . VAL A 1 85 ? 3.987 7.471 -5.899 1.00 98.00 85 VAL A CA 1
ATOM 629 C C . VAL A 1 85 ? 5.307 7.496 -6.666 1.00 98.00 85 VAL A C 1
ATOM 631 O O . VAL A 1 85 ? 5.351 7.763 -7.869 1.00 98.00 85 VAL A O 1
ATOM 634 N N . ARG A 1 86 ? 6.411 7.248 -5.966 1.00 97.31 86 ARG A N 1
ATOM 635 C CA . ARG A 1 86 ? 7.741 7.090 -6.567 1.00 97.31 86 ARG A CA 1
ATOM 636 C C . ARG A 1 86 ? 8.250 5.693 -6.289 1.00 97.31 86 ARG A C 1
ATOM 638 O O . ARG A 1 86 ? 8.197 5.270 -5.141 1.00 97.31 86 ARG A O 1
ATOM 645 N N . ILE A 1 87 ? 8.779 5.025 -7.305 1.00 96.19 87 ILE A N 1
ATOM 646 C CA . ILE A 1 87 ? 9.403 3.707 -7.196 1.00 96.19 87 ILE A CA 1
ATOM 647 C C . ILE A 1 87 ? 10.878 3.851 -7.547 1.00 96.19 87 ILE A C 1
ATOM 649 O O . ILE A 1 87 ? 11.220 4.241 -8.661 1.00 96.19 87 ILE A O 1
ATOM 653 N N . CYS A 1 88 ? 11.744 3.539 -6.591 1.00 94.00 88 CYS A N 1
ATOM 654 C CA . CYS A 1 88 ? 13.191 3.719 -6.702 1.00 94.00 88 CYS A CA 1
ATOM 655 C C . CYS A 1 88 ? 13.967 2.406 -6.548 1.00 94.00 88 CYS A C 1
ATOM 657 O O . CYS A 1 88 ? 15.195 2.395 -6.506 1.00 94.00 88 CYS A O 1
ATOM 659 N N . ARG A 1 89 ? 13.263 1.274 -6.431 1.00 84.38 89 ARG A N 1
ATOM 660 C CA . ARG A 1 89 ? 13.901 -0.029 -6.266 1.00 84.38 89 ARG A CA 1
ATOM 661 C C . ARG A 1 89 ? 14.649 -0.433 -7.543 1.00 84.38 89 ARG A C 1
ATOM 663 O O . ARG A 1 89 ? 14.094 -0.354 -8.648 1.00 84.38 89 ARG A O 1
ATOM 670 N N . HIS A 1 90 ? 15.905 -0.840 -7.368 1.00 85.62 90 HIS A N 1
ATOM 671 C CA . HIS A 1 90 ? 16.825 -1.219 -8.435 1.00 85.62 90 HIS A CA 1
ATOM 672 C C . HIS A 1 90 ? 17.574 -2.511 -8.092 1.00 85.62 90 HIS A C 1
ATOM 674 O O . HIS A 1 90 ? 18.095 -2.650 -6.986 1.00 85.62 90 HIS A O 1
ATOM 680 N N . ASP A 1 91 ? 17.642 -3.418 -9.061 1.00 88.81 91 ASP A N 1
ATOM 681 C CA . ASP A 1 91 ? 18.450 -4.630 -9.064 1.00 88.81 91 ASP A CA 1
ATOM 682 C C . ASP A 1 91 ? 19.012 -4.836 -10.485 1.00 88.81 91 ASP A C 1
ATOM 684 O O . ASP A 1 91 ? 18.300 -4.556 -11.459 1.00 88.81 91 ASP A O 1
ATOM 688 N N . PRO A 1 92 ? 20.280 -5.265 -10.638 1.00 88.06 92 PRO A N 1
ATOM 689 C CA . PRO A 1 92 ? 20.861 -5.541 -11.950 1.00 88.06 92 PRO A CA 1
ATOM 690 C C . PRO A 1 92 ? 20.229 -6.746 -12.661 1.00 88.06 92 PRO A C 1
ATOM 692 O O . PRO A 1 92 ? 20.345 -6.847 -13.883 1.00 88.06 92 PRO A O 1
ATOM 695 N N . ASP A 1 93 ? 19.597 -7.668 -11.932 1.00 90.06 93 ASP A N 1
ATOM 696 C CA . ASP A 1 93 ? 18.856 -8.776 -12.523 1.00 90.06 93 ASP A CA 1
ATOM 697 C C . ASP A 1 93 ? 17.436 -8.307 -12.907 1.00 90.06 93 ASP A C 1
ATOM 699 O O . ASP A 1 93 ? 16.676 -7.869 -12.040 1.00 90.06 93 ASP A O 1
ATOM 703 N N . PRO A 1 94 ? 17.038 -8.389 -14.192 1.00 88.56 94 PRO A N 1
ATOM 704 C CA . PRO A 1 94 ? 15.746 -7.885 -14.649 1.00 88.56 94 PRO A CA 1
ATOM 705 C C . PRO A 1 94 ? 14.544 -8.651 -14.074 1.00 88.56 94 PRO A C 1
ATOM 707 O O . PRO A 1 94 ? 13.476 -8.058 -13.910 1.00 88.56 94 PRO A O 1
ATOM 710 N N . GLU A 1 95 ? 14.689 -9.941 -13.759 1.00 87.94 95 GLU A N 1
ATOM 711 C CA . GLU A 1 95 ? 13.610 -10.736 -13.162 1.00 87.94 95 GLU A CA 1
ATOM 712 C C . GLU A 1 95 ? 13.406 -10.346 -11.699 1.00 87.94 95 GLU A C 1
ATOM 714 O O . GLU A 1 95 ? 12.271 -10.142 -11.257 1.00 87.94 95 GLU A O 1
ATOM 719 N N . ILE A 1 96 ? 14.505 -10.172 -10.959 1.00 88.81 96 ILE A N 1
ATOM 720 C CA . ILE A 1 96 ? 14.457 -9.653 -9.589 1.00 88.81 96 ILE A CA 1
ATOM 721 C C . ILE A 1 96 ? 13.881 -8.235 -9.616 1.00 88.81 96 ILE A C 1
ATOM 723 O O . ILE A 1 96 ? 12.947 -7.933 -8.876 1.00 88.81 96 ILE A O 1
ATOM 727 N N . GLN A 1 97 ? 14.350 -7.381 -10.522 1.00 90.06 97 GLN A N 1
ATOM 728 C CA . GLN A 1 97 ? 13.889 -6.005 -10.657 1.00 90.06 97 GLN A CA 1
ATOM 729 C C . GLN A 1 97 ? 12.373 -5.892 -10.885 1.00 90.06 97 GLN A C 1
ATOM 731 O O . GLN A 1 97 ? 11.720 -5.068 -10.238 1.00 90.06 97 GLN A O 1
ATOM 736 N N . ASP A 1 98 ? 11.793 -6.719 -11.762 1.00 89.38 98 ASP A N 1
ATOM 737 C CA . ASP A 1 98 ? 10.339 -6.772 -11.978 1.00 89.38 98 ASP A CA 1
ATOM 738 C C . ASP A 1 98 ? 9.597 -7.133 -10.680 1.00 89.38 98 ASP A C 1
ATOM 740 O O . ASP A 1 98 ? 8.676 -6.420 -10.273 1.00 89.38 98 ASP A O 1
ATOM 744 N N . GLN A 1 99 ? 10.040 -8.177 -9.972 1.00 89.62 99 GLN A N 1
ATOM 745 C CA . GLN A 1 99 ? 9.445 -8.596 -8.696 1.00 89.62 99 GLN A CA 1
ATOM 746 C C . GLN A 1 99 ? 9.503 -7.487 -7.641 1.00 89.62 99 GLN A C 1
ATOM 748 O O . GLN A 1 99 ? 8.511 -7.185 -6.970 1.00 89.62 99 GLN A O 1
ATOM 753 N N . LEU A 1 100 ? 10.667 -6.855 -7.510 1.00 90.19 100 LEU A N 1
ATOM 754 C CA . LEU A 1 100 ? 10.921 -5.813 -6.532 1.00 90.19 100 LEU A CA 1
ATOM 755 C C . LEU A 1 100 ? 10.079 -4.557 -6.793 1.00 90.19 100 LEU A C 1
ATOM 757 O O . LEU A 1 100 ? 9.561 -3.962 -5.844 1.00 90.19 100 LEU A O 1
ATOM 761 N N . ARG A 1 101 ? 9.914 -4.165 -8.061 1.00 92.31 101 ARG A N 1
ATOM 762 C CA . ARG A 1 101 ? 9.090 -3.014 -8.450 1.00 92.31 101 ARG A CA 1
ATOM 763 C C . ARG A 1 101 ? 7.596 -3.285 -8.337 1.00 92.31 101 ARG A C 1
ATOM 765 O O . ARG A 1 101 ? 6.870 -2.385 -7.927 1.00 92.31 101 ARG A O 1
ATOM 772 N N . ARG A 1 102 ? 7.140 -4.503 -8.642 1.00 93.69 102 ARG A N 1
ATOM 773 C CA . ARG A 1 102 ? 5.750 -4.934 -8.415 1.00 93.69 102 ARG A CA 1
ATOM 774 C C . ARG A 1 102 ? 5.359 -4.826 -6.951 1.00 93.69 102 ARG A C 1
ATOM 776 O O . ARG A 1 102 ? 4.337 -4.220 -6.640 1.00 93.69 102 ARG A O 1
ATOM 783 N N . HIS A 1 103 ? 6.192 -5.375 -6.065 1.00 94.25 103 HIS A N 1
ATOM 784 C CA . HIS A 1 103 ? 5.986 -5.275 -4.620 1.00 94.25 103 HIS A CA 1
ATOM 785 C C . HIS A 1 103 ? 5.967 -3.812 -4.166 1.00 94.25 103 HIS A C 1
ATOM 787 O O . HIS A 1 103 ? 4.983 -3.382 -3.572 1.00 94.25 103 HIS A O 1
ATOM 793 N N . ALA A 1 104 ? 6.990 -3.026 -4.528 1.00 94.81 104 ALA A N 1
ATOM 794 C CA . ALA A 1 104 ? 7.068 -1.620 -4.135 1.00 94.81 104 ALA A CA 1
ATOM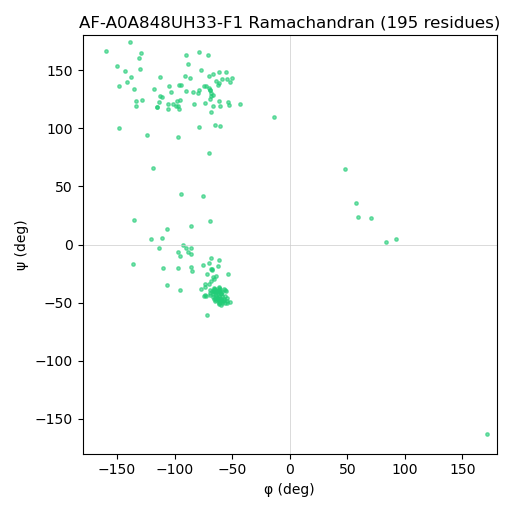 795 C C . ALA A 1 104 ? 5.860 -0.808 -4.631 1.00 94.81 104 ALA A C 1
ATOM 797 O O . ALA A 1 104 ? 5.318 0.003 -3.889 1.00 94.81 104 ALA A O 1
ATOM 798 N N . LEU A 1 105 ? 5.401 -1.037 -5.864 1.00 96.56 105 LEU A N 1
ATOM 799 C CA . LEU A 1 105 ? 4.259 -0.313 -6.410 1.00 96.56 105 LEU A CA 1
ATOM 800 C C . LEU A 1 105 ? 2.957 -0.641 -5.677 1.00 96.56 105 LEU A C 1
ATOM 802 O O . LEU A 1 105 ? 2.220 0.279 -5.329 1.00 96.56 105 LEU A O 1
ATOM 806 N N . LEU A 1 106 ? 2.684 -1.919 -5.403 1.00 96.94 106 LEU A N 1
ATOM 807 C CA . LEU A 1 106 ? 1.518 -2.296 -4.603 1.00 96.94 106 LEU A CA 1
ATOM 808 C C . LEU A 1 106 ? 1.595 -1.719 -3.184 1.00 96.94 106 LEU A C 1
ATOM 810 O O . LEU A 1 106 ? 0.585 -1.225 -2.690 1.00 96.94 106 LEU A O 1
ATOM 814 N N . HIS A 1 107 ? 2.782 -1.718 -2.571 1.00 97.25 107 HIS A N 1
ATOM 815 C CA . HIS A 1 107 ? 3.006 -1.175 -1.228 1.00 97.25 107 HIS A CA 1
ATOM 816 C C . HIS A 1 107 ? 2.701 0.320 -1.154 1.00 97.25 107 HIS A C 1
ATOM 818 O O . HIS A 1 107 ? 1.923 0.758 -0.308 1.00 97.25 107 HIS A O 1
ATOM 824 N N . GLU A 1 108 ? 3.249 1.115 -2.073 1.00 98.00 108 GLU A N 1
ATOM 825 C CA . GLU A 1 108 ? 3.002 2.560 -2.072 1.00 98.00 108 GLU A CA 1
ATOM 826 C C . GLU A 1 108 ? 1.557 2.913 -2.462 1.00 98.00 108 GLU A C 1
ATOM 828 O O . GLU A 1 108 ? 0.985 3.861 -1.922 1.00 98.00 108 GLU A O 1
ATOM 833 N N . LEU A 1 109 ? 0.925 2.142 -3.354 1.00 98.56 109 LEU A N 1
ATOM 834 C CA . LEU A 1 109 ? -0.504 2.303 -3.644 1.00 98.56 109 LEU A CA 1
ATOM 835 C C . LEU A 1 109 ? -1.382 1.896 -2.456 1.00 98.56 109 LEU A C 1
ATOM 837 O O . LEU A 1 109 ? -2.432 2.498 -2.246 1.00 98.56 109 LEU A O 1
ATOM 841 N N . ALA A 1 110 ? -0.958 0.925 -1.647 1.00 98.44 110 ALA A N 1
ATOM 842 C CA . ALA A 1 110 ? -1.665 0.564 -0.426 1.00 98.44 110 ALA A CA 1
ATOM 843 C C . ALA A 1 110 ? -1.615 1.704 0.598 1.00 98.44 110 ALA A C 1
ATOM 845 O O . ALA A 1 110 ? -2.635 1.988 1.223 1.00 98.44 110 ALA A O 1
ATOM 846 N N . HIS A 1 111 ? -0.489 2.418 0.716 1.00 98.44 111 HIS A N 1
ATOM 847 C CA . HIS A 1 111 ? -0.436 3.652 1.508 1.00 98.44 111 HIS A CA 1
ATOM 848 C C . HIS A 1 111 ? -1.453 4.681 1.014 1.00 98.44 111 HIS A C 1
ATOM 850 O O . HIS A 1 111 ? -2.234 5.176 1.827 1.00 98.44 111 HIS A O 1
ATOM 856 N N . ALA A 1 112 ? -1.509 4.935 -0.300 1.00 98.38 112 ALA A N 1
ATOM 857 C CA . ALA A 1 112 ? -2.508 5.829 -0.888 1.00 98.38 112 ALA A CA 1
ATOM 858 C C . ALA A 1 112 ? -3.937 5.384 -0.547 1.00 98.38 112 ALA A C 1
ATOM 860 O O . ALA A 1 112 ? -4.721 6.160 -0.010 1.00 98.38 112 ALA A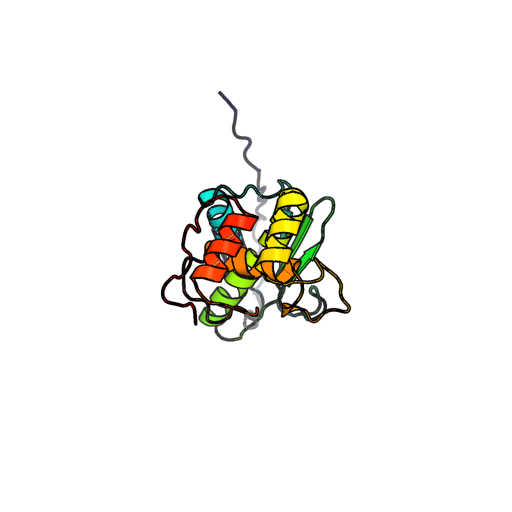 O 1
ATOM 861 N N . TRP A 1 113 ? -4.261 4.108 -0.756 1.00 98.62 113 TRP A N 1
ATOM 862 C CA . TRP A 1 113 ? -5.570 3.561 -0.410 1.00 98.62 113 TRP A CA 1
ATOM 863 C C . TRP A 1 113 ? -5.910 3.760 1.076 1.00 98.62 113 TRP A C 1
ATOM 865 O O . TRP A 1 113 ? -6.995 4.232 1.405 1.00 98.62 113 TRP A O 1
ATOM 875 N N . THR A 1 114 ? -4.982 3.464 1.994 1.00 98.31 114 THR A N 1
ATOM 876 C CA . THR A 1 114 ? -5.243 3.622 3.436 1.00 98.31 114 THR A CA 1
ATOM 877 C C . THR A 1 114 ? -5.421 5.074 3.872 1.00 98.31 114 THR A C 1
ATOM 879 O O . THR A 1 114 ? -6.107 5.331 4.860 1.00 98.31 114 THR A O 1
ATOM 882 N N . ASP A 1 115 ? -4.816 6.028 3.172 1.00 97.31 115 ASP A N 1
ATOM 883 C CA . ASP A 1 115 ? -4.923 7.447 3.510 1.00 97.31 115 ASP A CA 1
ATOM 884 C C . ASP A 1 115 ? -6.304 8.017 3.144 1.00 97.31 115 ASP A C 1
ATOM 886 O O . ASP A 1 115 ? -6.848 8.841 3.881 1.00 97.31 115 ASP A O 1
ATOM 890 N N . HIS A 1 116 ? -6.904 7.520 2.055 1.00 97.12 116 HIS A N 1
ATOM 891 C CA . HIS A 1 116 ? -8.199 7.992 1.549 1.00 97.12 116 HIS A CA 1
ATOM 892 C C . HIS A 1 116 ? -9.394 7.160 2.029 1.00 97.12 116 HIS A C 1
ATOM 894 O O . HIS A 1 116 ? -10.428 7.728 2.376 1.00 97.12 116 HIS A O 1
ATOM 900 N N . GLU A 1 117 ? -9.254 5.835 2.105 1.00 97.38 117 GLU A N 1
ATOM 901 C CA . GLU A 1 117 ? -10.390 4.917 2.282 1.00 97.38 117 GLU A CA 1
ATOM 902 C C . GLU A 1 117 ? -10.443 4.244 3.666 1.00 97.38 117 GLU A C 1
ATOM 904 O O . GLU A 1 117 ? -11.499 3.768 4.095 1.00 97.38 117 GLU A O 1
ATOM 909 N N . LEU A 1 118 ? -9.328 4.180 4.410 1.00 97.50 118 LEU A N 1
ATOM 910 C CA . LEU A 1 118 ? -9.308 3.457 5.687 1.00 97.50 118 LEU A CA 1
ATOM 911 C C . LEU A 1 118 ? -9.935 4.272 6.825 1.00 97.50 118 LEU A C 1
ATOM 913 O O . LEU A 1 118 ? -9.306 5.111 7.490 1.00 97.50 118 LEU A O 1
ATOM 917 N N . GLU A 1 119 ? -11.179 3.919 7.128 1.00 96.69 119 GLU A N 1
ATOM 918 C CA . GLU A 1 119 ? -11.909 4.437 8.276 1.00 96.69 119 GLU A CA 1
ATOM 919 C C . GLU A 1 119 ? -11.163 4.225 9.602 1.00 96.69 119 GLU A C 1
ATOM 921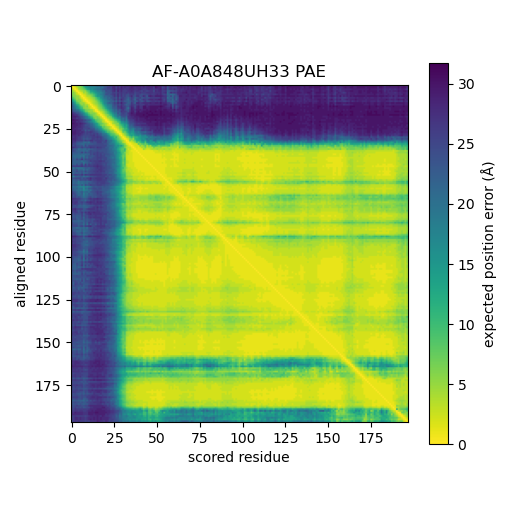 O O . GLU A 1 119 ? -10.438 3.247 9.823 1.00 96.69 119 GLU A O 1
ATOM 926 N N . ARG A 1 120 ? -11.377 5.158 10.532 1.00 96.69 120 ARG A N 1
ATOM 927 C CA . ARG A 1 120 ? -10.709 5.159 11.835 1.00 96.69 120 ARG A CA 1
ATOM 928 C C . ARG A 1 120 ? -10.989 3.895 12.650 1.00 96.69 120 ARG A C 1
ATOM 930 O O . ARG A 1 120 ? -10.052 3.333 13.201 1.00 96.69 120 ARG A O 1
ATOM 937 N N . ASP A 1 121 ? -12.230 3.421 12.678 1.00 97.94 121 ASP A N 1
ATOM 938 C CA . ASP A 1 121 ? -12.601 2.253 13.488 1.00 97.94 121 ASP A CA 1
ATOM 939 C C . ASP A 1 121 ? -11.907 0.975 12.992 1.00 97.94 121 ASP A C 1
ATOM 941 O O . ASP A 1 121 ? -11.443 0.156 13.782 1.00 97.94 121 ASP A O 1
ATOM 945 N N . ARG A 1 122 ? -11.752 0.833 11.671 1.00 97.94 122 ARG A N 1
ATOM 946 C CA . ARG A 1 122 ? -11.033 -0.289 11.052 1.00 97.94 122 ARG A CA 1
ATOM 947 C C . ARG A 1 122 ? -9.536 -0.231 11.315 1.00 97.94 122 ARG A C 1
ATOM 949 O O . ARG A 1 122 ? -8.910 -1.257 11.565 1.00 97.94 122 ARG A O 1
ATOM 956 N N . ARG A 1 123 ? -8.965 0.972 11.276 1.00 98.38 123 ARG A N 1
ATOM 957 C CA . ARG A 1 123 ? -7.568 1.229 11.638 1.00 98.38 123 ARG A CA 1
ATOM 958 C C . ARG A 1 123 ? -7.296 0.868 13.093 1.00 98.38 123 ARG A C 1
ATOM 960 O O . ARG A 1 123 ? -6.314 0.186 13.364 1.00 98.38 123 ARG A O 1
ATOM 967 N N . ASP A 1 124 ? -8.167 1.288 14.007 1.00 98.19 124 ASP A N 1
ATOM 968 C CA . ASP A 1 124 ? -8.043 0.988 15.434 1.00 98.19 124 ASP A CA 1
ATOM 969 C C . ASP A 1 124 ? -8.168 -0.530 15.678 1.00 98.19 124 ASP A C 1
ATOM 971 O O . ASP A 1 124 ? -7.326 -1.112 16.364 1.00 98.19 124 ASP A O 1
ATOM 975 N N . ALA A 1 125 ? -9.127 -1.199 15.023 1.00 98.31 125 ALA A N 1
ATOM 976 C CA . ALA A 1 125 ? -9.266 -2.657 15.070 1.00 98.31 125 ALA A CA 1
ATOM 977 C C . ALA A 1 125 ? -8.035 -3.391 14.506 1.00 98.31 125 ALA A C 1
ATOM 979 O O . ALA A 1 125 ? -7.600 -4.403 15.055 1.00 98.31 125 ALA A O 1
ATOM 980 N N . PHE A 1 126 ? -7.442 -2.878 13.426 1.00 98.38 126 PHE A N 1
ATOM 981 C CA . PHE A 1 126 ? -6.220 -3.437 12.859 1.00 98.38 126 PHE A CA 1
ATOM 982 C C . PHE A 1 126 ? -5.021 -3.273 13.802 1.00 98.38 126 PHE A C 1
ATOM 984 O O . PHE A 1 126 ? -4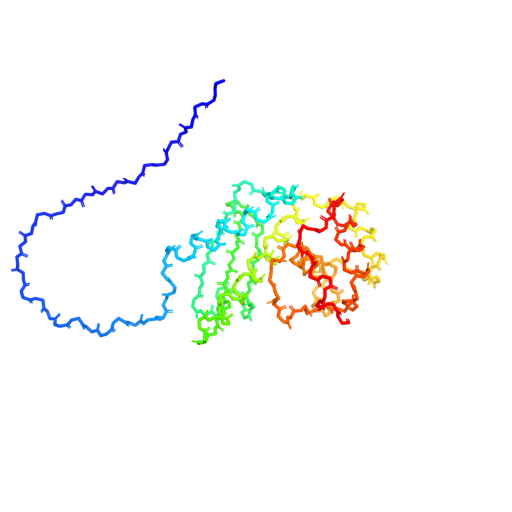.257 -4.219 13.985 1.00 98.38 126 PHE A O 1
ATOM 991 N N . LEU A 1 127 ? -4.862 -2.105 14.433 1.00 98.00 127 LEU A N 1
ATOM 992 C CA . LEU A 1 127 ? -3.805 -1.880 15.423 1.00 98.00 127 LEU A CA 1
ATOM 993 C C . LEU A 1 127 ? -3.922 -2.858 16.598 1.00 98.00 127 LEU A C 1
ATOM 995 O O . LEU A 1 127 ? -2.916 -3.447 16.993 1.00 98.00 127 LEU A O 1
ATOM 999 N N . GLU A 1 128 ? -5.139 -3.075 17.107 1.00 97.75 128 GLU A N 1
ATOM 1000 C CA . GLU A 1 128 ? -5.409 -4.057 18.161 1.00 97.75 128 GLU A CA 1
ATOM 1001 C C . GLU A 1 128 ? -5.056 -5.479 17.709 1.00 97.75 128 GLU A C 1
ATOM 1003 O O . GLU A 1 128 ? -4.279 -6.159 18.383 1.00 97.75 128 GLU A O 1
ATOM 1008 N N . LEU A 1 129 ? -5.549 -5.903 16.540 1.00 96.88 129 LEU A N 1
ATOM 1009 C CA . LEU A 1 129 ? -5.270 -7.223 15.967 1.00 96.88 129 LEU A CA 1
ATOM 1010 C C . LEU A 1 129 ? -3.765 -7.489 15.829 1.00 96.88 129 LEU A C 1
ATOM 1012 O O . LEU A 1 129 ? -3.302 -8.601 16.074 1.00 96.88 129 LEU A O 1
ATOM 1016 N N . ARG A 1 130 ? -3.001 -6.472 15.423 1.00 95.31 130 ARG A N 1
ATOM 1017 C CA . ARG A 1 130 ? -1.559 -6.571 15.161 1.00 95.31 130 ARG A CA 1
ATOM 1018 C C . ARG A 1 130 ? -0.686 -6.286 16.379 1.00 95.31 130 ARG A C 1
ATOM 1020 O O . ARG A 1 130 ? 0.536 -6.358 16.271 1.00 95.31 130 ARG A O 1
ATOM 1027 N N . GLY A 1 131 ? -1.282 -5.921 17.515 1.00 95.56 131 GLY A N 1
ATOM 1028 C CA . GLY A 1 131 ? -0.544 -5.474 18.696 1.00 95.56 131 GLY A CA 1
ATOM 1029 C C . GLY A 1 131 ? 0.335 -4.242 18.434 1.00 95.56 131 GLY A C 1
ATOM 1030 O O . GLY A 1 131 ? 1.325 -4.030 19.138 1.00 95.56 131 GLY A O 1
ATOM 1031 N N . ALA A 1 132 ? 0.012 -3.445 17.412 1.00 94.81 132 ALA A N 1
ATOM 1032 C CA . ALA A 1 132 ? 0.766 -2.258 17.038 1.00 94.81 132 ALA A CA 1
ATOM 1033 C C . ALA A 1 132 ? 0.323 -1.066 17.895 1.00 94.81 132 ALA A C 1
ATOM 1035 O O . ALA A 1 132 ? -0.862 -0.775 18.034 1.00 94.81 132 ALA A O 1
ATOM 1036 N N . THR A 1 133 ? 1.281 -0.341 18.470 1.00 93.81 133 THR A N 1
ATOM 1037 C CA . THR A 1 133 ? 0.989 0.755 19.412 1.00 93.81 133 THR A CA 1
ATOM 1038 C C . THR A 1 133 ? 0.733 2.094 18.731 1.00 93.81 133 THR A C 1
ATOM 1040 O O . THR A 1 133 ? 0.168 2.999 19.342 1.00 93.81 133 THR A O 1
ATOM 1043 N N . THR A 1 134 ? 1.169 2.254 17.479 1.00 96.31 134 THR A N 1
ATOM 1044 C CA . THR A 1 134 ? 1.024 3.502 16.724 1.00 96.31 134 THR A CA 1
ATOM 1045 C C . THR A 1 134 ? 0.740 3.218 15.255 1.00 96.31 134 THR A C 1
ATOM 1047 O O . THR A 1 134 ? 1.231 2.235 14.698 1.00 96.31 134 THR A O 1
ATOM 1050 N N . TRP A 1 135 ? -0.008 4.115 14.608 1.00 97.12 135 TRP A N 1
ATOM 1051 C CA . TRP A 1 135 ? -0.237 4.042 13.167 1.00 97.12 135 TRP A CA 1
ATOM 1052 C C . TRP A 1 135 ? 1.026 4.402 12.375 1.00 97.12 135 TRP A C 1
ATOM 1054 O O . TRP A 1 135 ? 1.557 3.568 11.651 1.00 97.12 135 TRP A O 1
ATOM 1064 N N . SER A 1 136 ? 1.545 5.620 12.547 1.00 95.31 136 SER A N 1
ATOM 1065 C CA . SER A 1 136 ? 2.608 6.176 11.695 1.00 95.31 136 SER A CA 1
ATOM 1066 C C . SER A 1 136 ? 3.736 6.880 12.467 1.00 95.31 136 SER A C 1
ATOM 1068 O O . SER A 1 136 ? 4.459 7.701 11.897 1.00 95.31 136 SER A O 1
ATOM 1070 N N . ASN A 1 137 ? 3.923 6.585 13.764 1.00 94.38 137 ASN A N 1
ATOM 1071 C CA . ASN A 1 137 ? 4.972 7.240 14.555 1.00 94.38 137 ASN A CA 1
ATOM 1072 C C . ASN A 1 137 ? 6.370 6.835 14.055 1.00 94.38 137 ASN A C 1
ATOM 1074 O O . ASN A 1 137 ? 6.757 5.667 14.117 1.00 94.38 137 ASN A O 1
ATOM 1078 N N . ARG A 1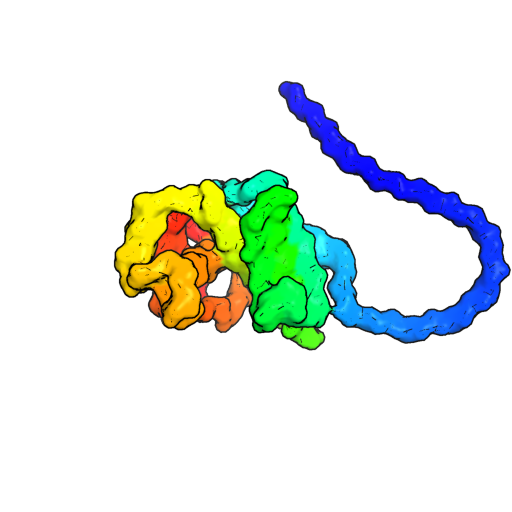 138 ? 7.155 7.823 13.611 1.00 91.19 138 ARG A N 1
ATOM 1079 C CA . ARG A 1 138 ? 8.507 7.609 13.083 1.00 91.19 138 ARG A CA 1
ATOM 1080 C C . ARG A 1 138 ? 9.542 7.205 14.139 1.00 91.19 138 ARG A C 1
ATOM 1082 O O . ARG A 1 138 ? 10.590 6.689 13.768 1.00 91.19 138 ARG A O 1
ATOM 1089 N N . GLU A 1 139 ? 9.245 7.389 15.421 1.00 93.88 139 GLU A N 1
ATOM 1090 C CA . GLU A 1 139 ? 10.087 6.933 16.537 1.00 93.88 139 GLU A CA 1
ATOM 1091 C C . GLU A 1 139 ? 9.985 5.417 16.773 1.00 93.88 139 GLU A C 1
ATOM 1093 O O . GLU A 1 139 ? 10.851 4.826 17.415 1.00 93.88 139 GLU A O 1
ATOM 1098 N N . VAL A 1 140 ? 8.941 4.778 16.238 1.00 93.00 140 VAL A N 1
ATOM 1099 C CA . VAL A 1 140 ? 8.771 3.323 16.250 1.00 93.00 140 VAL A CA 1
ATOM 1100 C C . VAL A 1 140 ? 9.488 2.726 15.034 1.00 93.00 140 VAL A C 1
ATOM 1102 O O . VAL A 1 140 ? 9.506 3.332 13.953 1.00 93.00 140 VAL A O 1
ATOM 1105 N N . ALA A 1 141 ? 10.095 1.546 15.210 1.00 91.88 141 ALA A N 1
ATOM 1106 C CA . ALA A 1 141 ? 10.757 0.822 14.128 1.00 91.88 141 ALA A CA 1
ATOM 1107 C C . ALA A 1 141 ? 9.790 0.604 12.956 1.00 91.88 141 ALA A C 1
ATOM 1109 O O . ALA A 1 141 ? 8.602 0.379 13.167 1.00 91.88 141 ALA A O 1
ATOM 1110 N N . TRP A 1 142 ? 10.293 0.695 11.724 1.00 91.56 142 TRP A N 1
ATOM 1111 C CA . TRP A 1 142 ? 9.466 0.708 10.512 1.00 91.56 142 TRP A CA 1
ATOM 1112 C C . TRP A 1 142 ? 8.475 -0.466 10.455 1.00 91.56 142 TRP A C 1
ATOM 1114 O O . TRP A 1 142 ? 7.274 -0.238 10.343 1.00 91.56 142 TRP A O 1
ATOM 1124 N N . HIS A 1 143 ? 8.959 -1.693 10.678 1.00 90.31 143 HIS A N 1
ATOM 1125 C CA . HIS A 1 143 ? 8.156 -2.925 10.651 1.00 90.31 143 HIS A CA 1
ATOM 1126 C C . HIS A 1 143 ? 7.139 -3.042 11.799 1.00 90.31 143 HIS A C 1
ATOM 1128 O O . HIS A 1 143 ? 6.273 -3.913 11.771 1.00 90.31 143 HIS A O 1
ATOM 1134 N N . ASP A 1 144 ? 7.237 -2.176 12.812 1.00 92.25 144 ASP A N 1
ATOM 1135 C CA . ASP A 1 144 ? 6.328 -2.121 13.961 1.00 92.25 144 ASP A CA 1
ATOM 1136 C C . ASP A 1 144 ? 5.229 -1.053 13.795 1.00 92.25 144 ASP A C 1
ATOM 1138 O O . ASP A 1 144 ? 4.310 -0.979 14.613 1.00 92.25 144 ASP A O 1
ATOM 1142 N N . ARG A 1 145 ? 5.283 -0.226 12.741 1.00 96.00 145 ARG A N 1
ATOM 1143 C CA . ARG A 1 145 ? 4.271 0.806 12.467 1.00 96.00 145 ARG A CA 1
ATOM 1144 C C . ARG A 1 145 ? 3.035 0.188 11.825 1.00 96.00 145 ARG A C 1
ATOM 1146 O O . ARG A 1 145 ? 3.147 -0.548 10.847 1.00 96.00 145 ARG A O 1
ATOM 1153 N N . GLY A 1 146 ? 1.850 0.547 12.320 1.00 97.44 146 GLY A N 1
ATOM 1154 C CA . GLY A 1 146 ? 0.582 0.065 11.769 1.00 97.44 146 GLY A CA 1
ATOM 1155 C C . GLY A 1 146 ? 0.414 0.358 10.275 1.00 97.44 146 GLY A C 1
ATOM 1156 O O . GLY A 1 146 ? -0.038 -0.511 9.544 1.00 97.44 146 GLY A O 1
ATOM 1157 N N . THR A 1 147 ? 0.844 1.532 9.805 1.00 97.69 147 THR A N 1
ATOM 1158 C CA . THR A 1 147 ? 0.730 1.933 8.393 1.00 97.69 147 THR A CA 1
ATOM 1159 C C . THR A 1 147 ? 1.566 1.053 7.462 1.00 97.69 147 THR A C 1
ATOM 1161 O O . THR A 1 147 ? 1.098 0.678 6.397 1.00 97.69 147 THR A O 1
ATOM 1164 N N . GLU A 1 148 ? 2.776 0.662 7.871 1.00 96.75 148 GLU A N 1
ATOM 1165 C CA . GLU A 1 148 ? 3.654 -0.188 7.053 1.00 96.75 148 GLU A CA 1
ATOM 1166 C C . GLU A 1 148 ? 3.192 -1.642 7.093 1.00 96.75 148 GLU A C 1
ATOM 1168 O O . GLU A 1 148 ? 3.169 -2.318 6.068 1.00 96.75 148 GLU A O 1
ATOM 1173 N N . GLN A 1 149 ? 2.727 -2.106 8.259 1.00 97.38 149 GLN A N 1
ATOM 1174 C CA . GLN A 1 149 ? 2.074 -3.409 8.361 1.00 97.38 149 GLN A CA 1
ATOM 1175 C C . GLN A 1 149 ? 0.818 -3.491 7.493 1.00 97.38 149 GLN A C 1
ATOM 1177 O O . GLN A 1 149 ? 0.580 -4.520 6.868 1.00 97.38 149 GLN A O 1
ATOM 1182 N N . ALA A 1 150 ? 0.017 -2.425 7.439 1.00 97.94 150 ALA A N 1
ATOM 1183 C CA . ALA A 1 150 ? -1.167 -2.383 6.598 1.00 97.94 150 ALA A CA 1
ATOM 1184 C C . ALA A 1 150 ? -0.809 -2.434 5.108 1.00 97.94 150 ALA A C 1
ATOM 1186 O O . ALA A 1 150 ? -1.386 -3.241 4.380 1.00 97.94 150 ALA A O 1
ATOM 1187 N N . ALA A 1 151 ? 0.170 -1.635 4.676 1.00 97.50 151 ALA A N 1
ATOM 1188 C CA . ALA A 1 151 ? 0.631 -1.618 3.292 1.00 97.50 151 ALA A CA 1
ATOM 1189 C C . ALA A 1 151 ? 1.195 -2.978 2.842 1.00 97.50 151 ALA A C 1
ATOM 1191 O O . ALA A 1 151 ? 0.802 -3.483 1.788 1.00 97.50 151 ALA A O 1
ATOM 1192 N N . GLU A 1 152 ? 2.019 -3.631 3.666 1.00 95.44 152 GLU A N 1
ATOM 1193 C CA . GLU A 1 152 ? 2.556 -4.968 3.370 1.00 95.44 152 GLU A CA 1
ATOM 1194 C C . GLU A 1 152 ? 1.463 -6.043 3.331 1.00 95.44 152 GLU A C 1
ATOM 1196 O O . GLU A 1 152 ? 1.469 -6.908 2.458 1.00 95.44 152 GLU A O 1
ATOM 1201 N N . ILE A 1 153 ? 0.479 -5.990 4.236 1.00 96.00 153 ILE A N 1
ATOM 1202 C CA . ILE A 1 153 ? -0.622 -6.965 4.258 1.00 96.00 153 ILE A CA 1
ATOM 1203 C C . ILE A 1 153 ? -1.552 -6.794 3.052 1.00 96.00 153 ILE A C 1
ATOM 1205 O O . ILE A 1 153 ? -1.963 -7.792 2.457 1.00 96.00 153 ILE A O 1
ATOM 1209 N N . ILE A 1 154 ? -1.882 -5.557 2.667 1.00 97.00 154 ILE A N 1
ATOM 1210 C CA . ILE A 1 154 ? -2.656 -5.294 1.445 1.00 97.00 154 ILE A CA 1
ATOM 1211 C C . ILE A 1 154 ? -1.869 -5.789 0.231 1.00 97.00 154 ILE A C 1
ATOM 1213 O O . ILE A 1 154 ? -2.413 -6.532 -0.583 1.00 97.00 154 ILE A O 1
ATOM 1217 N N . THR A 1 155 ? -0.576 -5.470 0.159 1.00 95.31 155 THR A N 1
ATOM 1218 C CA . THR A 1 155 ? 0.323 -5.956 -0.894 1.00 95.31 155 THR A CA 1
ATOM 1219 C C . THR A 1 155 ? 0.306 -7.480 -0.980 1.00 95.31 155 THR A C 1
ATOM 1221 O O . THR A 1 155 ? 0.039 -8.020 -2.051 1.00 95.31 155 THR A O 1
ATOM 1224 N N . TRP A 1 156 ? 0.472 -8.187 0.143 1.00 93.94 156 TRP A N 1
ATOM 1225 C CA . TRP A 1 156 ? 0.362 -9.648 0.216 1.00 93.94 156 TRP A CA 1
ATOM 1226 C C . TRP A 1 156 ? -0.971 -10.172 -0.330 1.00 93.94 156 TRP A C 1
ATOM 1228 O O . TRP A 1 156 ? -0.982 -11.120 -1.114 1.00 93.94 156 TRP A O 1
ATOM 1238 N N . GLY A 1 157 ? -2.097 -9.560 0.047 1.00 94.62 157 GLY A N 1
ATOM 1239 C CA . GLY A 1 157 ? -3.419 -10.008 -0.400 1.00 94.62 157 GLY A CA 1
ATOM 1240 C C . GLY A 1 157 ? -3.682 -9.780 -1.893 1.00 94.62 157 GLY A C 1
ATOM 1241 O O . GLY A 1 157 ? -4.531 -10.466 -2.480 1.00 94.62 157 GLY A O 1
ATOM 1242 N N . LEU A 1 158 ? -2.938 -8.853 -2.506 1.00 94.69 158 LEU A N 1
ATOM 1243 C CA . LEU A 1 158 ? -3.010 -8.502 -3.923 1.00 94.69 158 LEU A CA 1
ATOM 1244 C C . LEU A 1 158 ? -1.949 -9.197 -4.791 1.00 94.69 158 LEU A C 1
ATOM 1246 O O . LEU A 1 158 ? -2.144 -9.292 -6.001 1.00 94.69 158 LEU A O 1
ATOM 1250 N N . LEU A 1 159 ? -0.853 -9.705 -4.241 1.00 90.06 159 LEU A N 1
ATOM 1251 C CA . LEU A 1 159 ? 0.208 -10.335 -5.032 1.00 90.06 159 LEU A CA 1
ATOM 1252 C C . LEU A 1 159 ? -0.235 -11.660 -5.662 1.00 90.06 159 LEU A C 1
ATOM 1254 O O . LEU A 1 159 ? -0.698 -12.561 -4.973 1.00 90.06 15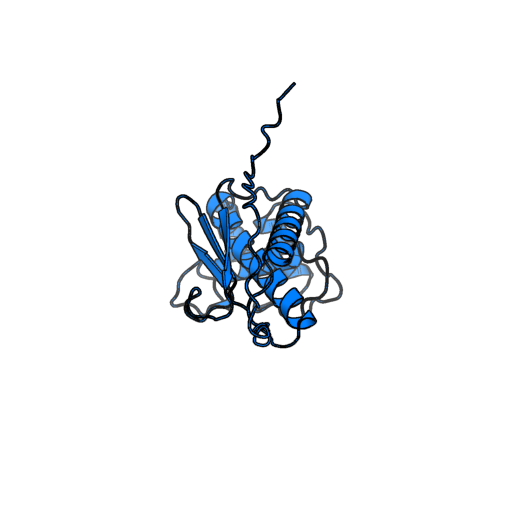9 LEU A O 1
ATOM 1258 N N . ASP A 1 160 ? -0.045 -11.781 -6.977 1.00 82.69 160 ASP A N 1
ATOM 1259 C CA . ASP A 1 160 ? -0.398 -12.956 -7.792 1.00 82.69 160 ASP A CA 1
ATOM 1260 C C . ASP A 1 160 ? 0.740 -13.975 -7.955 1.00 82.69 160 ASP A C 1
ATOM 1262 O O . ASP A 1 160 ? 0.579 -15.007 -8.609 1.00 82.69 160 ASP A O 1
ATOM 1266 N N . ARG A 1 161 ? 1.899 -13.681 -7.367 1.00 77.25 161 ARG A N 1
ATOM 1267 C CA . ARG A 1 161 ? 3.132 -14.458 -7.478 1.00 77.25 161 ARG A CA 1
ATOM 1268 C C . ARG A 1 161 ? 3.956 -14.313 -6.213 1.00 77.25 161 ARG A C 1
ATOM 1270 O O . ARG A 1 161 ? 3.892 -13.274 -5.557 1.00 77.25 161 ARG A O 1
ATOM 1277 N N . GLU A 1 162 ? 4.774 -15.318 -5.922 1.00 69.25 162 GLU A N 1
ATOM 1278 C CA . GLU A 1 162 ? 5.722 -15.250 -4.816 1.00 69.25 162 GLU A CA 1
ATOM 1279 C C . GLU A 1 162 ? 6.709 -14.099 -5.015 1.00 69.25 162 GLU A C 1
ATOM 1281 O O . GLU A 1 162 ? 7.474 -14.062 -5.976 1.00 69.25 162 GLU A O 1
ATOM 1286 N N . VAL A 1 163 ? 6.692 -13.162 -4.072 1.00 66.12 163 VAL A N 1
ATOM 1287 C CA . VAL A 1 163 ? 7.779 -12.214 -3.843 1.00 66.12 163 VAL A CA 1
ATOM 1288 C C . VAL A 1 163 ? 8.317 -12.529 -2.457 1.00 66.12 163 VAL A C 1
ATOM 1290 O O . VAL A 1 163 ? 7.580 -12.516 -1.475 1.00 66.12 163 VAL A O 1
ATOM 1293 N N . GLY A 1 164 ? 9.588 -12.916 -2.381 1.00 60.38 164 GLY A N 1
ATOM 1294 C CA . GLY A 1 164 ? 10.170 -13.592 -1.215 1.00 60.38 164 GLY A CA 1
ATOM 1295 C C . GLY A 1 164 ? 10.334 -12.753 0.058 1.00 60.38 164 GLY A C 1
ATOM 1296 O O . GLY A 1 164 ? 11.165 -13.105 0.890 1.00 60.38 164 GLY A O 1
ATOM 1297 N N . PHE A 1 165 ? 9.621 -11.633 0.218 1.00 66.56 165 PHE A N 1
ATOM 1298 C CA . PHE A 1 165 ? 9.903 -10.657 1.268 1.00 66.56 165 PHE A CA 1
ATOM 1299 C C . PHE A 1 165 ? 8.624 -9.954 1.750 1.00 66.56 165 PHE A C 1
ATOM 1301 O O . PHE A 1 165 ? 8.176 -8.998 1.126 1.00 66.56 165 PHE A O 1
ATOM 1308 N N . LEU A 1 166 ? 8.076 -10.388 2.889 1.00 75.88 166 LEU A N 1
ATOM 1309 C CA . LEU A 1 166 ? 7.243 -9.532 3.740 1.00 75.88 166 LEU A CA 1
ATOM 1310 C C . LEU A 1 166 ? 8.124 -9.023 4.872 1.00 75.88 166 LEU A C 1
ATOM 1312 O O . LEU A 1 166 ? 8.651 -9.816 5.651 1.00 75.88 166 LEU A O 1
ATOM 1316 N N . ASN A 1 167 ? 8.301 -7.710 4.973 1.00 81.12 167 ASN A N 1
ATOM 1317 C CA . ASN A 1 167 ? 9.191 -7.123 5.974 1.00 81.12 167 ASN A CA 1
ATOM 1318 C C . ASN A 1 167 ? 8.438 -6.706 7.253 1.00 81.12 167 ASN A C 1
ATOM 1320 O O . ASN A 1 167 ? 8.637 -5.625 7.799 1.00 81.12 167 ASN A O 1
ATOM 1324 N N . ILE A 1 168 ? 7.533 -7.559 7.730 1.00 84.25 168 ILE A N 1
ATOM 1325 C CA . ILE A 1 168 ? 6.674 -7.291 8.893 1.00 84.25 168 ILE A CA 1
ATOM 1326 C C . ILE A 1 168 ? 6.711 -8.457 9.875 1.00 84.25 168 ILE A C 1
ATOM 1328 O O . ILE A 1 168 ? 7.099 -9.570 9.530 1.00 84.25 168 ILE A O 1
ATOM 1332 N N . ARG A 1 169 ? 6.322 -8.205 11.128 1.00 80.38 169 ARG A N 1
ATOM 1333 C CA . ARG A 1 169 ? 6.201 -9.271 12.135 1.00 80.38 169 ARG A CA 1
ATOM 1334 C C . ARG A 1 169 ? 5.011 -10.182 11.835 1.00 80.38 169 ARG A C 1
ATOM 1336 O O . ARG A 1 169 ? 4.108 -9.797 11.104 1.00 80.38 169 ARG A O 1
ATOM 1343 N N . ASP A 1 170 ? 4.982 -11.363 12.450 1.00 81.50 170 ASP A N 1
ATOM 1344 C CA . ASP A 1 170 ? 3.826 -12.270 12.488 1.00 81.50 170 ASP A CA 1
ATOM 1345 C C . ASP A 1 170 ? 3.162 -12.508 11.121 1.00 81.50 170 ASP A C 1
ATOM 1347 O O . ASP A 1 170 ? 2.002 -12.148 10.897 1.00 81.50 170 ASP A O 1
ATOM 1351 N N . THR A 1 171 ? 3.922 -13.141 10.225 1.00 86.19 171 THR A N 1
ATOM 1352 C CA . THR A 1 171 ? 3.590 -13.439 8.820 1.00 86.19 171 THR A CA 1
ATOM 1353 C C . THR A 1 171 ? 2.812 -14.738 8.616 1.00 86.19 171 THR A C 1
ATOM 1355 O O . THR A 1 171 ? 2.727 -15.237 7.497 1.00 86.19 171 THR A O 1
ATOM 1358 N N . ARG A 1 172 ? 2.218 -15.306 9.673 1.00 89.00 172 ARG A N 1
ATOM 1359 C CA . ARG A 1 172 ? 1.378 -16.507 9.547 1.00 89.00 172 ARG A CA 1
ATOM 1360 C C . ARG A 1 172 ? 0.145 -16.194 8.689 1.00 89.00 172 ARG A C 1
ATOM 1362 O O . ARG A 1 172 ? -0.460 -15.135 8.852 1.00 89.00 172 ARG A O 1
ATOM 1369 N N . CYS A 1 173 ? -0.271 -17.118 7.820 1.00 88.69 173 CYS A N 1
ATOM 1370 C CA . CYS A 1 173 ? -1.374 -16.870 6.876 1.00 88.69 173 CYS A CA 1
ATOM 1371 C C . CYS A 1 173 ? -2.685 -16.455 7.553 1.00 88.69 173 CYS A C 1
ATOM 1373 O O . CYS A 1 173 ? -3.390 -15.591 7.040 1.00 88.69 173 CYS A O 1
ATOM 1375 N N . ASP A 1 174 ? -3.019 -17.043 8.705 1.00 91.06 174 ASP A N 1
ATOM 1376 C CA . ASP A 1 174 ? -4.215 -16.679 9.470 1.00 91.06 174 ASP A CA 1
ATOM 1377 C C . ASP A 1 174 ? -4.169 -15.215 9.925 1.00 91.06 174 ASP A C 1
ATOM 1379 O O . ASP A 1 174 ? -5.183 -14.521 9.887 1.00 91.06 174 ASP A O 1
ATOM 1383 N N . GLN A 1 175 ? -2.986 -14.728 10.301 1.00 93.50 175 GLN A N 1
ATOM 1384 C CA . GLN A 1 175 ? -2.769 -13.347 10.724 1.00 93.50 175 GLN A CA 1
ATOM 1385 C C . GLN A 1 175 ? -2.790 -12.368 9.550 1.00 93.50 175 GLN A C 1
ATOM 1387 O O . GLN A 1 175 ? -3.430 -11.321 9.649 1.00 93.50 175 GLN A O 1
ATOM 1392 N N . LEU A 1 176 ? -2.132 -12.708 8.438 1.00 93.88 176 LEU A N 1
ATOM 1393 C CA . LEU A 1 176 ? -2.134 -11.884 7.227 1.00 93.88 176 LEU A CA 1
ATOM 1394 C C . LEU A 1 176 ? -3.549 -11.764 6.654 1.00 93.88 176 LEU A C 1
ATOM 1396 O O . LEU A 1 176 ? -4.017 -10.659 6.385 1.00 93.88 176 LEU A O 1
ATOM 1400 N N . ARG A 1 177 ? -4.277 -12.883 6.566 1.00 94.38 177 ARG A N 1
ATOM 1401 C CA . ARG A 1 177 ? -5.674 -12.900 6.123 1.00 94.38 177 ARG A CA 1
ATOM 1402 C C . ARG A 1 177 ? -6.575 -12.089 7.048 1.00 94.38 177 ARG A C 1
ATOM 1404 O O . ARG A 1 177 ? -7.325 -11.246 6.563 1.00 94.38 177 ARG A O 1
ATOM 1411 N N . ALA A 1 178 ? -6.497 -12.303 8.363 1.00 96.06 178 ALA A N 1
ATOM 1412 C CA . ALA A 1 178 ? -7.295 -11.542 9.323 1.00 96.06 178 ALA A CA 1
ATOM 1413 C C . ALA A 1 178 ? -7.001 -10.037 9.232 1.00 96.06 178 ALA A C 1
ATOM 1415 O O . ALA A 1 178 ? -7.931 -9.229 9.237 1.00 96.06 178 ALA A O 1
ATOM 1416 N N . GLY A 1 179 ? -5.727 -9.660 9.088 1.00 96.94 179 GLY A N 1
ATOM 1417 C CA . GLY A 1 179 ? -5.310 -8.278 8.868 1.00 96.94 179 GLY A CA 1
ATOM 1418 C C . GLY A 1 179 ? -5.903 -7.696 7.589 1.00 96.94 179 GLY A C 1
ATOM 1419 O O . GLY A 1 179 ? -6.515 -6.631 7.634 1.00 96.94 179 GLY A O 1
ATOM 1420 N N . TYR A 1 180 ? -5.800 -8.421 6.473 1.00 97.25 180 TYR A N 1
ATOM 1421 C CA . TYR A 1 180 ? -6.329 -7.995 5.180 1.00 97.25 180 TYR A CA 1
ATOM 1422 C C . TYR A 1 180 ? -7.841 -7.770 5.240 1.00 97.25 180 TYR A C 1
ATOM 1424 O O . TYR A 1 180 ? -8.319 -6.708 4.850 1.00 97.25 180 TYR A O 1
ATOM 1432 N N . VAL A 1 181 ? -8.596 -8.724 5.790 1.00 97.50 181 VAL A N 1
ATOM 1433 C CA . VAL A 1 181 ? -10.055 -8.609 5.945 1.00 97.50 181 VAL A CA 1
ATOM 1434 C C . VAL A 1 181 ? -10.414 -7.448 6.875 1.00 97.50 181 VAL A C 1
ATOM 1436 O O . VAL A 1 181 ? -11.334 -6.686 6.583 1.00 97.50 181 VAL A O 1
ATOM 1439 N N . THR A 1 182 ? -9.665 -7.251 7.963 1.00 98.25 182 THR A N 1
ATOM 1440 C CA . THR A 1 182 ? -9.889 -6.131 8.892 1.00 98.25 182 THR A CA 1
ATOM 1441 C C . THR A 1 182 ? -9.690 -4.781 8.200 1.00 98.25 182 THR A C 1
ATOM 1443 O O . THR A 1 182 ? -10.516 -3.879 8.362 1.00 98.25 182 THR A O 1
ATOM 1446 N N . LEU A 1 183 ? -8.652 -4.659 7.368 1.00 98.38 183 LEU A N 1
ATOM 1447 C CA . LEU A 1 183 ? -8.328 -3.443 6.618 1.00 98.38 183 LEU A CA 1
ATOM 1448 C C . LEU A 1 183 ? -9.277 -3.174 5.457 1.00 98.38 183 LEU A C 1
ATOM 1450 O O . LEU A 1 183 ? -9.704 -2.040 5.305 1.00 98.38 183 LEU A O 1
ATOM 1454 N N . THR A 1 184 ? -9.619 -4.191 4.665 1.00 97.75 184 THR A N 1
ATOM 1455 C CA . THR A 1 184 ? -10.298 -4.027 3.365 1.00 97.75 184 THR A CA 1
ATOM 1456 C C . THR A 1 184 ? -11.772 -4.425 3.378 1.00 97.75 184 THR A C 1
ATOM 1458 O O . THR A 1 184 ? -12.616 -3.731 2.823 1.00 97.75 184 THR A O 1
ATOM 1461 N N . GLY A 1 185 ? -12.137 -5.449 4.156 1.00 97.06 185 GLY A N 1
ATOM 1462 C CA . GLY A 1 185 ? -13.522 -5.899 4.359 1.00 97.06 185 GLY A CA 1
ATOM 1463 C C . GLY A 1 185 ? -13.912 -6.985 3.367 1.00 97.06 185 GLY A C 1
ATOM 1464 O O . GLY A 1 185 ? -15.058 -7.425 3.342 1.00 97.06 185 GLY A O 1
ATOM 1465 N N . VAL A 1 186 ? -12.943 -7.417 2.567 1.00 95.94 186 VAL A N 1
ATOM 1466 C CA . VAL A 1 186 ? -13.061 -8.446 1.547 1.00 95.94 186 VAL A CA 1
ATOM 1467 C C . VAL A 1 186 ? -11.951 -9.474 1.740 1.00 95.94 186 VAL A C 1
ATOM 1469 O O . VAL A 1 186 ? -10.989 -9.249 2.474 1.00 95.94 186 VAL A O 1
ATOM 1472 N N . GLU A 1 187 ? -12.101 -10.624 1.093 1.00 94.69 187 GLU A N 1
ATOM 1473 C CA . GLU A 1 187 ? -11.080 -11.670 1.105 1.00 94.69 187 GLU A CA 1
ATOM 1474 C C . GLU A 1 187 ? -9.918 -11.320 0.159 1.00 94.69 187 GLU A C 1
ATOM 1476 O O . GLU A 1 187 ? -10.138 -10.643 -0.853 1.00 94.69 187 GLU A O 1
ATOM 1481 N N . PRO A 1 188 ? -8.683 -11.770 0.454 1.00 92.00 188 PRO A N 1
ATOM 1482 C CA . PRO A 1 188 ? -7.555 -11.571 -0.446 1.00 92.00 188 PRO A CA 1
ATOM 1483 C C . PRO A 1 188 ? -7.821 -12.285 -1.776 1.00 92.00 188 PRO A C 1
ATOM 1485 O O . PRO A 1 188 ? -8.315 -13.412 -1.809 1.00 92.00 188 PRO A O 1
ATOM 1488 N N . THR A 1 189 ? -7.500 -11.623 -2.888 1.00 86.00 189 THR A N 1
ATOM 1489 C CA . THR A 1 189 ? -7.803 -12.145 -4.234 1.00 86.00 189 THR A CA 1
ATOM 1490 C C . THR A 1 189 ? -6.740 -13.101 -4.758 1.00 86.00 189 THR A C 1
ATOM 1492 O O . THR A 1 189 ? -7.035 -13.907 -5.637 1.00 86.00 189 THR A O 1
ATOM 1495 N N . ALA A 1 190 ? -5.518 -13.013 -4.235 1.00 79.19 190 ALA A N 1
ATOM 1496 C CA . ALA A 1 190 ? -4.423 -13.891 -4.632 1.00 79.19 190 ALA A CA 1
ATOM 1497 C C . ALA A 1 190 ? -3.582 -14.422 -3.463 1.00 79.19 190 ALA A C 1
ATOM 1499 O O . ALA A 1 190 ? -2.901 -15.422 -3.665 1.00 79.19 190 ALA A O 1
ATOM 1500 N N . GLY A 1 191 ? -3.679 -13.792 -2.277 1.00 62.69 191 GLY A N 1
ATOM 1501 C CA . GLY A 1 191 ? -2.965 -14.106 -1.030 1.00 62.69 191 GLY A CA 1
ATOM 1502 C C . GLY A 1 191 ? -2.276 -15.466 -1.027 1.00 62.69 191 GLY A C 1
ATOM 1503 O O . GLY A 1 191 ? -2.938 -16.499 -1.029 1.00 62.69 191 GLY A O 1
ATOM 1504 N N . LEU A 1 192 ? -0.945 -15.454 -1.063 1.00 69.50 192 LEU A N 1
ATOM 1505 C CA . LEU A 1 192 ? -0.115 -16.639 -1.271 1.00 69.50 192 LEU A CA 1
ATOM 1506 C C . LEU A 1 192 ? -0.172 -17.573 -0.052 1.00 69.50 192 LEU A C 1
ATOM 1508 O O . LEU A 1 192 ? 0.738 -17.591 0.778 1.00 69.50 192 LEU A O 1
ATOM 1512 N N . GLU A 1 193 ? -1.249 -18.350 0.072 1.00 66.62 193 GLU A N 1
ATOM 1513 C CA . GLU A 1 193 ? -1.527 -19.202 1.239 1.00 66.62 193 GLU A CA 1
ATOM 1514 C C . GLU A 1 193 ? -0.455 -20.289 1.465 1.00 66.62 193 GLU A C 1
ATOM 1516 O O . GLU A 1 193 ? -0.397 -20.907 2.527 1.00 66.62 193 GLU A O 1
ATOM 1521 N N . HIS A 1 194 ? 0.416 -20.521 0.481 1.00 64.00 194 HIS A N 1
ATOM 1522 C CA . HIS A 1 194 ? 1.529 -21.467 0.559 1.00 64.00 194 HIS A CA 1
ATOM 1523 C C . HIS A 1 194 ? 2.869 -20.830 0.956 1.00 64.00 194 HIS A C 1
ATOM 1525 O O . HIS A 1 194 ? 3.807 -21.565 1.259 1.00 64.00 194 HIS A O 1
ATOM 1531 N N . SER A 1 195 ? 2.957 -19.499 0.989 1.00 63.22 195 SER A N 1
ATOM 1532 C CA . SER A 1 195 ? 4.217 -18.762 1.168 1.00 63.22 195 SER A CA 1
ATOM 1533 C C . SER A 1 195 ? 4.313 -18.053 2.524 1.00 63.22 195 SER A C 1
ATOM 1535 O O . SER A 1 195 ? 5.269 -17.325 2.777 1.00 63.22 195 SER A O 1
ATOM 1537 N N . CYS A 1 196 ? 3.338 -18.257 3.413 1.00 72.12 196 CYS A N 1
ATOM 1538 C CA . CYS A 1 196 ? 3.405 -17.760 4.784 1.00 72.12 196 CYS A CA 1
ATOM 1539 C C . CYS A 1 196 ? 4.277 -18.676 5.652 1.00 72.12 196 CYS A C 1
ATOM 1541 O O . CYS A 1 196 ? 4.045 -19.887 5.702 1.00 72.12 196 CYS A O 1
ATOM 1543 N N . SER A 1 197 ? 5.223 -18.091 6.387 1.00 60.28 197 SER A N 1
ATOM 1544 C CA . SER A 1 197 ? 6.060 -18.768 7.389 1.00 60.28 197 SER A CA 1
ATOM 1545 C C . SER A 1 197 ? 5.719 -18.336 8.807 1.00 60.28 197 SER A C 1
ATOM 1547 O O . SER A 1 197 ? 5.508 -17.111 8.996 1.00 60.28 197 SER A O 1
#

Sequence (197 aa):
MRTARALAVALLAPIGLATTDPEPAPADASAPEPAVESELVEWALERFHAAGLELPNDIVVSFHGDDQPCEGNHGTYRPGEPDRVRICRHDPDPEIQDQLRRHALLHELAHAWTDHELERDRRDAFLELRGATTWSNREVAWHDRGTEQAAEIITWGLLDREVGFLNIRDTRCDQLRAGYVTLTGVEPTAGLEHSCS